Protein AF-A0A929YJR7-F1 (afdb_monomer)

Radius of gyration: 22.54 Å; Cα contacts (8 Å, |Δi|>4): 331; chains: 1; bounding box: 66×51×64 Å

Foldseek 3Di:
DCVVVVVVCCVVVPDPPDPDPDPDDPDPQLLCLLCCLQLPLVVVCLVVVDVVSVVVSVVSLVVCVVVCSDVVSVVSVLVLLVLVLVLCCVPDPPNVPSVVVSVVSVVVLVVSLVVDVVSCQAPVVVVPDDPVQVDDCVDPVCCPPPSNLVSVCSYDQQVDLVSLLQVLLVQQLVQLCVVPVPCLAFAPAQQQLLNSSLNSLVVSVVVRSHPNCPSSVLSNDPPRRDSASHFAQCSVCSHHGHPVSVVVVLVVLVVLLVQFPDSCSVSLVVSVNVSRRGGRDPPRCSVVVSNVNSVVRGDDPVD

Mean predicted aligned error: 11.78 Å

Solvent-accessible surface area (backbone atoms only — not comparable to full-atom values): 16822 Å² total; per-residue (Å²): 144,64,62,70,61,55,52,49,48,52,66,76,64,63,67,89,77,60,104,52,102,60,90,84,75,78,75,81,48,47,77,54,44,46,49,50,41,60,38,43,40,46,53,50,24,73,73,67,66,47,63,67,44,52,51,50,43,52,54,51,52,50,48,39,59,75,71,59,54,49,72,60,50,55,52,47,51,52,53,50,50,52,55,49,36,69,67,44,48,85,73,42,92,64,68,56,61,58,61,48,51,51,51,50,49,52,52,50,50,53,52,51,25,72,73,36,68,71,48,25,37,71,74,34,33,86,74,58,63,79,68,86,62,95,59,68,54,86,42,77,88,37,45,79,38,69,68,36,37,51,52,49,25,54,26,71,58,26,50,39,42,69,59,32,51,42,52,40,37,52,47,5,29,56,47,10,30,76,77,35,56,68,40,32,44,60,19,59,35,85,91,33,46,52,54,34,25,48,68,7,33,77,66,36,53,75,76,58,66,36,88,54,46,66,69,63,55,46,60,68,40,88,87,54,82,65,100,69,54,52,40,16,30,63,59,38,39,20,29,24,43,0,46,57,50,44,51,54,51,53,50,49,55,52,52,40,36,74,43,25,67,58,93,54,39,66,59,54,51,49,51,48,52,60,51,33,61,69,33,42,63,83,84,47,61,36,65,55,51,48,54,54,52,28,61,77,37,43,62,61,99,89,118

pLDDT: mean 75.57, std 16.85, range [30.91, 97.0]

Structure (mmCIF, N/CA/C/O backbone):
data_AF-A0A929YJR7-F1
#
_entry.id   AF-A0A929YJR7-F1
#
loop_
_atom_site.group_PDB
_atom_site.id
_atom_site.type_symbol
_atom_site.label_atom_id
_atom_site.label_alt_id
_atom_site.label_comp_id
_atom_site.label_asym_id
_atom_site.label_entity_id
_atom_site.label_seq_id
_atom_site.pdbx_PDB_ins_code
_atom_site.Cartn_x
_atom_site.Cartn_y
_atom_site.Cartn_z
_atom_site.occupancy
_atom_site.B_iso_or_equiv
_atom_site.auth_seq_id
_atom_site.auth_comp_id
_atom_site.auth_asym_id
_atom_site.auth_atom_id
_atom_site.pdbx_PDB_model_num
ATOM 1 N N . HIS A 1 1 ? -36.068 10.942 -32.915 1.00 46.41 1 HIS A N 1
ATOM 2 C CA . HIS A 1 1 ? -35.478 12.131 -32.262 1.00 46.41 1 HIS A CA 1
ATOM 3 C C . HIS A 1 1 ? -35.075 11.829 -30.814 1.00 46.41 1 HIS A C 1
ATOM 5 O O . HIS A 1 1 ? -35.694 12.336 -29.894 1.00 46.41 1 HIS A O 1
ATOM 11 N N . LEU A 1 2 ? -34.045 11.003 -30.589 1.00 48.16 2 LEU A N 1
ATOM 12 C CA . LEU A 1 2 ? -33.473 10.807 -29.242 1.00 48.16 2 LEU A CA 1
ATOM 13 C C . LEU A 1 2 ? -31.937 10.734 -29.231 1.00 48.16 2 LEU A C 1
ATOM 15 O O . LEU A 1 2 ? -31.352 10.491 -28.191 1.00 48.16 2 LEU A O 1
ATOM 19 N N . THR A 1 3 ? -31.271 10.982 -30.358 1.00 55.88 3 THR A N 1
ATOM 20 C CA . THR A 1 3 ? -29.815 10.823 -30.498 1.00 55.88 3 THR A CA 1
ATOM 21 C C . THR A 1 3 ? -29.024 11.923 -29.789 1.00 55.88 3 THR A C 1
ATOM 23 O O . THR A 1 3 ? -28.082 11.627 -29.069 1.00 55.88 3 THR A O 1
ATOM 26 N N . SER A 1 4 ? -29.466 13.182 -29.866 1.00 57.97 4 SER A N 1
ATOM 27 C CA . SER A 1 4 ? -28.728 14.318 -29.285 1.00 57.97 4 SER A CA 1
ATOM 28 C C . SER A 1 4 ? -28.604 14.272 -27.756 1.00 57.97 4 SER A C 1
ATOM 30 O O . SER A 1 4 ? -27.567 14.663 -27.221 1.00 57.97 4 SER A O 1
ATOM 32 N N . VAL A 1 5 ? -29.623 13.777 -27.043 1.00 60.25 5 VAL A N 1
ATOM 33 C CA . VAL A 1 5 ? -29.555 13.640 -25.579 1.00 60.25 5 VAL A CA 1
ATOM 34 C C . VAL A 1 5 ? -28.633 12.479 -25.219 1.00 60.25 5 VAL A C 1
ATOM 36 O O . VAL A 1 5 ? -27.766 12.638 -24.367 1.00 60.25 5 VAL A O 1
ATOM 39 N N . THR A 1 6 ? -28.742 11.339 -25.906 1.00 59.19 6 THR A N 1
ATOM 40 C CA . THR A 1 6 ? -27.854 10.191 -25.680 1.00 59.19 6 THR A CA 1
ATOM 41 C C . THR A 1 6 ? -26.390 10.533 -25.971 1.00 59.19 6 THR A C 1
ATOM 43 O O . THR A 1 6 ? -25.520 10.127 -25.208 1.00 59.19 6 THR A O 1
ATOM 46 N N . ASP A 1 7 ? -26.111 11.344 -26.993 1.00 61.91 7 ASP A N 1
ATOM 47 C CA . ASP A 1 7 ? -24.753 11.784 -27.337 1.00 61.91 7 ASP A CA 1
ATOM 48 C C . ASP A 1 7 ? -24.186 12.792 -26.326 1.00 61.91 7 ASP A C 1
ATOM 50 O O . ASP A 1 7 ? -23.017 12.694 -25.950 1.00 61.91 7 ASP A O 1
ATOM 54 N N . LEU A 1 8 ? -25.015 13.705 -25.806 1.00 62.84 8 LEU A N 1
ATOM 55 C CA . LEU A 1 8 ? -24.625 14.612 -24.723 1.00 62.84 8 LEU A CA 1
ATOM 56 C C . LEU A 1 8 ? -24.334 13.835 -23.431 1.00 62.84 8 LEU A C 1
ATOM 58 O O . LEU A 1 8 ? -23.319 14.081 -22.784 1.00 62.84 8 LEU A O 1
ATOM 62 N N . PHE A 1 9 ? -25.177 12.859 -23.080 1.00 53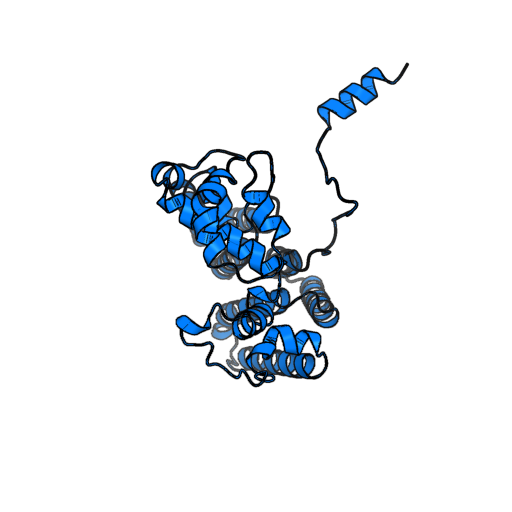.19 9 PHE A N 1
ATOM 63 C CA . PHE A 1 9 ? -24.928 11.977 -21.940 1.00 53.19 9 PHE A CA 1
ATOM 64 C C . PHE A 1 9 ? -23.671 11.126 -22.165 1.00 53.19 9 PHE A C 1
ATOM 66 O O . PHE A 1 9 ? -22.852 11.016 -21.262 1.00 53.19 9 PHE A O 1
ATOM 73 N N . ASN A 1 10 ? -23.436 10.601 -23.366 1.00 51.03 10 ASN A N 1
ATOM 74 C CA . ASN A 1 10 ? -22.214 9.857 -23.670 1.00 51.03 10 ASN A CA 1
ATOM 75 C C . ASN A 1 10 ? -20.955 10.725 -23.599 1.00 51.03 10 ASN A C 1
ATOM 77 O O . ASN A 1 10 ? -19.905 10.202 -23.248 1.00 51.03 10 ASN A O 1
ATOM 81 N N . LEU A 1 11 ? -21.036 12.026 -23.896 1.00 56.25 11 LEU A N 1
ATOM 82 C CA . LEU A 1 11 ? -19.904 12.954 -23.825 1.00 56.25 11 LEU A CA 1
ATOM 83 C C . LEU A 1 11 ? -19.655 13.458 -22.392 1.00 56.25 11 LEU A C 1
ATOM 85 O O . LEU A 1 11 ? -18.505 13.553 -21.969 1.00 56.25 11 LEU A O 1
ATOM 89 N N . VAL A 1 12 ? -20.721 13.701 -21.622 1.00 53.62 12 VAL A N 1
ATOM 90 C CA . VAL A 1 12 ? -20.658 14.137 -20.213 1.00 53.62 12 VAL A CA 1
ATOM 91 C C . VAL A 1 12 ? -20.313 12.977 -19.267 1.00 53.62 12 VAL A C 1
ATOM 93 O O . VAL A 1 12 ? -19.588 13.168 -18.292 1.00 53.62 12 VAL A O 1
ATOM 96 N N . PHE A 1 13 ? -20.778 11.759 -19.565 1.00 41.72 13 PHE A N 1
ATOM 97 C CA . PHE A 1 13 ? -20.541 10.547 -18.772 1.00 41.72 13 PHE A CA 1
ATOM 98 C C . PHE A 1 13 ? -19.492 9.612 -19.386 1.00 41.72 13 PHE A C 1
ATOM 100 O O . PHE A 1 13 ? -19.389 8.465 -18.945 1.00 41.72 13 PHE A O 1
ATOM 107 N N . LYS A 1 14 ? -18.670 10.082 -20.343 1.00 32.97 14 LYS A N 1
ATOM 108 C CA . LYS A 1 14 ? -17.502 9.338 -20.845 1.00 32.97 14 LYS A CA 1
ATOM 109 C C . LYS A 1 14 ? -16.443 9.201 -19.751 1.00 32.97 14 LYS A C 1
ATOM 111 O O . LYS A 1 14 ? -15.393 9.834 -19.766 1.00 32.97 14 LYS A O 1
ATOM 116 N N . ARG A 1 15 ? -16.706 8.346 -18.775 1.00 32.84 15 ARG A N 1
ATOM 117 C CA . ARG A 1 15 ? -15.674 7.769 -17.933 1.00 32.84 15 ARG A CA 1
ATOM 118 C C . ARG A 1 15 ? -15.196 6.529 -18.664 1.00 32.84 15 ARG A C 1
ATOM 120 O O . ARG A 1 15 ? -15.963 5.586 -18.840 1.00 32.84 15 ARG A O 1
ATOM 127 N N . ASN A 1 16 ? -13.948 6.558 -19.124 1.00 30.91 16 ASN A N 1
ATOM 128 C CA . ASN A 1 16 ? -13.255 5.385 -19.646 1.00 30.91 16 ASN A CA 1
ATOM 129 C C . ASN A 1 16 ? -13.110 4.352 -18.518 1.00 30.91 16 ASN A C 1
ATOM 131 O O . ASN A 1 16 ? -12.063 4.220 -17.893 1.00 30.91 16 ASN A O 1
ATOM 135 N N . TYR A 1 17 ? -14.174 3.607 -18.244 1.00 35.25 17 TYR A N 1
ATOM 136 C CA . TYR A 1 17 ? -14.078 2.382 -17.477 1.00 35.25 17 TYR A CA 1
ATOM 137 C C . TYR A 1 17 ? -13.608 1.287 -18.438 1.00 35.25 17 TYR A C 1
ATOM 139 O O . TYR A 1 17 ? -14.401 0.684 -19.148 1.00 35.25 17 TYR A O 1
ATOM 147 N N . LEU A 1 18 ? -12.290 1.069 -18.433 1.00 34.59 18 LEU A N 1
ATOM 148 C CA . LEU A 1 18 ? -11.605 -0.171 -18.810 1.00 34.59 18 LEU A CA 1
ATOM 149 C C . LEU A 1 18 ? -11.778 -0.642 -20.270 1.00 34.59 18 LEU A C 1
ATOM 151 O O . LEU A 1 18 ? -12.728 -1.324 -20.630 1.00 34.59 18 LEU A O 1
ATOM 155 N N . ALA A 1 19 ? -10.722 -0.473 -21.072 1.00 39.06 19 ALA A N 1
ATOM 156 C CA . ALA A 1 19 ? -10.527 -1.157 -22.362 1.00 39.06 19 ALA A CA 1
ATOM 157 C C . ALA A 1 19 ? -10.330 -2.693 -22.245 1.00 39.06 19 ALA A C 1
ATOM 159 O O . ALA A 1 19 ? -9.924 -3.359 -23.196 1.00 39.06 19 ALA A O 1
ATOM 160 N N . LYS A 1 20 ? -10.586 -3.281 -21.072 1.00 40.72 20 LYS A N 1
ATOM 161 C CA . LYS A 1 20 ? -10.562 -4.726 -20.838 1.00 40.72 20 LYS A CA 1
ATOM 162 C C . LYS A 1 20 ? -11.860 -5.118 -20.151 1.00 40.72 20 LYS A C 1
ATOM 164 O O . LYS A 1 20 ? -12.147 -4.607 -19.076 1.00 40.72 20 LYS A O 1
ATOM 169 N N . ASN A 1 21 ? -12.578 -6.071 -20.747 1.00 37.06 21 ASN A N 1
ATOM 170 C CA . ASN A 1 21 ? -13.716 -6.794 -20.173 1.00 37.06 21 ASN A CA 1
ATOM 171 C C . ASN A 1 21 ? -13.351 -7.448 -18.830 1.00 37.06 21 ASN A C 1
ATOM 173 O O . ASN A 1 21 ? -13.127 -8.655 -18.740 1.00 37.06 21 ASN A O 1
ATOM 177 N N . ARG A 1 22 ? -13.268 -6.658 -17.767 1.00 36.22 22 ARG A N 1
ATOM 178 C CA . ARG A 1 22 ? -13.261 -7.142 -16.397 1.00 36.22 22 ARG A CA 1
ATOM 179 C C . ARG A 1 22 ? -14.304 -6.339 -15.654 1.00 36.22 22 ARG A C 1
ATOM 181 O O . ARG A 1 22 ? -14.066 -5.205 -15.255 1.00 36.22 22 ARG A O 1
ATOM 188 N N . VAL A 1 23 ? -15.469 -6.949 -15.476 1.00 32.91 23 VAL A N 1
ATOM 189 C CA . VAL A 1 23 ? -16.406 -6.536 -14.434 1.00 32.91 23 VAL A CA 1
ATOM 190 C C . VAL A 1 23 ? -15.671 -6.762 -13.112 1.00 32.91 23 VAL A C 1
ATOM 192 O O . VAL A 1 23 ? -15.578 -7.882 -12.624 1.00 32.91 23 VAL A O 1
ATOM 195 N N . GLN A 1 24 ? -15.024 -5.715 -12.605 1.00 41.66 24 GLN A N 1
ATOM 196 C CA . GLN A 1 24 ? -14.207 -5.755 -11.396 1.00 41.66 24 GLN A CA 1
ATOM 197 C C . GLN A 1 24 ? -14.992 -5.132 -10.247 1.00 41.66 24 GLN A C 1
ATOM 199 O O . GLN A 1 24 ? -14.826 -3.968 -9.906 1.00 41.66 24 GLN A O 1
ATOM 204 N N . PHE A 1 25 ? -15.855 -5.944 -9.649 1.00 42.25 25 PHE A N 1
ATOM 205 C CA . PHE A 1 25 ? -16.367 -5.750 -8.299 1.00 42.25 25 PHE A CA 1
ATOM 206 C C . PHE A 1 25 ? -16.454 -7.136 -7.657 1.00 42.25 25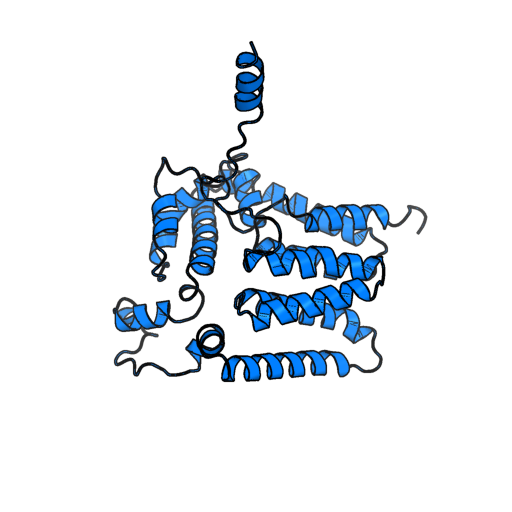 PHE A C 1
ATOM 208 O O . PHE A 1 25 ? -16.894 -8.077 -8.308 1.00 42.25 25 PHE A O 1
ATOM 215 N N . PHE A 1 26 ? -16.019 -7.228 -6.396 1.00 43.59 26 PHE A N 1
ATOM 216 C CA . PHE A 1 26 ? -15.744 -8.437 -5.601 1.00 43.59 26 PHE A CA 1
ATOM 217 C C . PHE A 1 26 ? -14.388 -9.105 -5.867 1.00 43.59 26 PHE A C 1
ATOM 219 O O . PHE A 1 26 ? -14.261 -9.984 -6.705 1.00 43.59 26 PHE A O 1
ATOM 226 N N . PHE A 1 27 ? -13.382 -8.724 -5.067 1.00 49.19 27 PHE A N 1
ATOM 227 C CA . PHE A 1 27 ? -12.245 -9.574 -4.662 1.00 49.19 27 PHE A CA 1
ATOM 228 C C . PHE A 1 27 ? -11.389 -10.250 -5.759 1.00 49.19 27 PHE A C 1
ATOM 230 O O . PHE A 1 27 ? -10.549 -11.084 -5.436 1.00 49.19 27 PHE A O 1
ATOM 237 N N . THR A 1 28 ? -11.548 -9.910 -7.040 1.00 45.50 28 THR A N 1
ATOM 238 C CA . THR A 1 28 ? -10.892 -10.628 -8.150 1.00 45.50 28 THR A CA 1
ATOM 239 C C . THR A 1 28 ? -9.397 -10.384 -8.258 1.00 45.50 28 THR A C 1
ATOM 241 O O . THR A 1 28 ? -8.701 -11.161 -8.905 1.00 45.50 28 THR A O 1
ATOM 244 N N . GLU A 1 29 ? -8.890 -9.307 -7.664 1.00 56.91 29 GLU A N 1
ATOM 245 C CA . GLU A 1 29 ? -7.455 -9.093 -7.601 1.00 56.91 29 GLU A CA 1
ATOM 246 C C . GLU A 1 29 ? -6.955 -9.547 -6.229 1.00 56.91 29 GLU A C 1
ATOM 248 O O . GLU A 1 29 ? -7.359 -8.963 -5.217 1.00 56.91 29 GLU A O 1
ATOM 253 N N . PRO A 1 30 ? -6.086 -10.574 -6.166 1.00 59.03 30 PRO A N 1
ATOM 254 C CA . PRO A 1 30 ? -5.548 -11.066 -4.903 1.00 59.03 30 PRO A CA 1
ATOM 255 C C . PRO A 1 30 ? -4.854 -10.001 -4.074 1.00 59.03 30 PRO A C 1
ATOM 257 O O . PRO A 1 30 ? -4.765 -10.118 -2.854 1.00 59.03 30 PRO A O 1
ATOM 260 N N . SER A 1 31 ? -4.386 -8.955 -4.761 1.00 60.69 31 SER A N 1
ATOM 261 C CA . SER A 1 31 ? -3.930 -7.723 -4.160 1.00 60.69 31 SER A CA 1
ATOM 262 C C . SER A 1 31 ? -4.948 -7.222 -3.143 1.00 60.69 31 SER A C 1
ATOM 264 O O . SER A 1 31 ? -4.596 -7.154 -1.982 1.00 60.69 31 SER A O 1
ATOM 266 N N . PHE A 1 32 ? -6.206 -6.970 -3.512 1.00 74.75 32 PHE A N 1
ATOM 267 C CA . PHE A 1 32 ? -7.187 -6.242 -2.693 1.00 74.75 32 PHE A CA 1
ATOM 268 C C . PHE A 1 32 ? -7.820 -7.012 -1.531 1.00 74.75 32 PHE A C 1
ATOM 270 O O . PHE A 1 32 ? -8.537 -6.401 -0.731 1.00 74.75 32 PHE A O 1
ATOM 277 N N . ILE A 1 33 ? -7.592 -8.320 -1.409 1.00 78.06 33 ILE A N 1
ATOM 278 C CA . ILE A 1 33 ? -8.232 -9.138 -0.367 1.00 78.06 33 ILE A CA 1
ATOM 279 C C . ILE A 1 33 ? -7.870 -8.597 1.026 1.00 78.06 33 ILE A C 1
ATOM 281 O O . ILE A 1 33 ? -8.766 -8.355 1.837 1.00 78.06 33 ILE A O 1
ATOM 285 N N . GLY A 1 34 ? -6.592 -8.280 1.266 1.00 81.56 34 GLY A N 1
ATOM 286 C CA . GLY A 1 34 ? -6.126 -7.709 2.534 1.00 81.56 34 GLY A CA 1
ATOM 287 C C . GLY A 1 34 ? -6.831 -6.402 2.925 1.00 81.56 34 GLY A C 1
ATOM 288 O O . GLY A 1 34 ? -7.195 -6.230 4.089 1.00 81.56 34 GLY A O 1
ATOM 289 N N . MET A 1 35 ? -7.126 -5.512 1.964 1.00 85.81 35 MET A N 1
ATOM 290 C CA . MET A 1 35 ? -7.853 -4.255 2.232 1.00 85.81 35 MET A CA 1
ATOM 291 C C . MET A 1 35 ? -9.248 -4.495 2.781 1.00 85.81 35 MET A C 1
ATOM 293 O O . MET A 1 35 ? -9.682 -3.816 3.708 1.00 85.81 35 MET A O 1
ATOM 297 N N . HIS A 1 36 ? -9.966 -5.448 2.199 1.00 86.25 36 HIS A N 1
ATOM 298 C CA . HIS A 1 36 ? -11.336 -5.724 2.598 1.00 86.25 36 HIS A CA 1
ATOM 299 C C . HIS A 1 36 ? -11.366 -6.414 3.960 1.00 86.25 36 HIS A C 1
ATOM 301 O O . HIS A 1 36 ? -12.110 -5.992 4.845 1.00 86.25 36 HIS A O 1
ATOM 307 N N . LEU A 1 37 ? -10.521 -7.431 4.156 1.00 88.81 37 LEU A N 1
ATOM 308 C CA . LEU A 1 37 ? -10.493 -8.185 5.409 1.00 88.81 37 LEU A CA 1
ATOM 309 C C . LEU A 1 37 ? -9.990 -7.330 6.573 1.00 88.81 37 LEU A C 1
ATOM 311 O O . LEU A 1 37 ? -10.631 -7.268 7.621 1.00 88.81 37 LEU A O 1
ATOM 315 N N . PHE A 1 38 ? -8.870 -6.636 6.386 1.00 89.31 38 PHE A N 1
ATOM 316 C CA . PHE A 1 38 ? -8.169 -5.971 7.484 1.00 89.31 38 PHE A CA 1
ATOM 317 C C . PHE A 1 38 ? -8.384 -4.460 7.524 1.00 89.31 38 PHE A C 1
ATOM 319 O O . PHE A 1 38 ? -8.350 -3.874 8.602 1.00 89.31 38 PHE A O 1
ATOM 326 N N . GLY A 1 39 ? -8.643 -3.825 6.382 1.00 88.94 39 GLY A N 1
ATOM 327 C CA . GLY A 1 39 ? -8.923 -2.390 6.308 1.00 88.94 39 GLY A CA 1
ATOM 328 C C . GLY A 1 39 ? -10.387 -2.030 6.576 1.00 88.94 39 GLY A C 1
ATOM 329 O O . GLY A 1 39 ? -10.657 -0.910 7.012 1.00 88.94 39 GLY A O 1
ATOM 330 N N . ILE A 1 40 ? -11.322 -2.962 6.343 1.00 89.88 40 ILE A N 1
ATOM 331 C CA . ILE A 1 40 ? -12.770 -2.728 6.485 1.00 89.88 40 ILE A CA 1
ATOM 332 C C . ILE A 1 40 ? -13.398 -3.676 7.516 1.00 89.88 40 ILE A C 1
ATOM 334 O O . ILE A 1 40 ? -13.898 -3.211 8.541 1.00 89.88 40 ILE A O 1
ATOM 338 N N . LEU A 1 41 ? -13.370 -4.996 7.289 1.00 90.56 41 LEU A N 1
ATOM 339 C CA . LEU A 1 41 ? -14.104 -5.948 8.136 1.00 90.56 41 LEU A CA 1
ATOM 340 C C . LEU A 1 41 ? -13.556 -6.019 9.567 1.00 90.56 41 LEU A C 1
ATOM 342 O O . LEU A 1 41 ? -14.341 -6.013 10.514 1.00 90.56 41 LEU A O 1
ATOM 346 N N . LEU A 1 42 ? -12.233 -6.057 9.747 1.00 90.19 42 LEU A N 1
ATOM 347 C CA . LEU A 1 42 ? -11.612 -6.118 11.074 1.00 90.19 42 LEU A CA 1
ATOM 348 C C . LEU A 1 42 ? -11.933 -4.874 11.937 1.00 90.19 42 LEU A C 1
ATOM 350 O O . LEU A 1 42 ? -12.364 -5.043 13.081 1.00 90.19 42 LEU A O 1
ATOM 354 N N . PRO A 1 43 ? -11.823 -3.636 11.423 1.00 89.94 43 PRO A N 1
ATOM 355 C CA . PRO A 1 43 ? -12.291 -2.450 12.136 1.00 89.94 43 PRO A CA 1
ATOM 356 C C . PRO A 1 43 ? -13.779 -2.479 12.470 1.00 89.94 43 PRO A C 1
ATOM 358 O O . PRO A 1 43 ? -14.161 -2.167 13.599 1.00 89.94 43 PRO A O 1
ATOM 361 N N . LEU A 1 44 ? -14.627 -2.904 11.528 1.00 90.81 44 LEU A N 1
ATOM 362 C CA . LEU A 1 44 ? -16.061 -3.051 11.781 1.00 90.81 44 LEU A CA 1
ATOM 363 C C . LEU A 1 44 ? -16.341 -4.093 12.869 1.00 90.81 44 LEU A C 1
ATOM 365 O O . LEU A 1 44 ? -17.223 -3.884 13.702 1.00 90.81 44 LEU A O 1
ATOM 369 N N . PHE A 1 45 ? -15.572 -5.182 12.917 1.00 90.12 45 PHE A N 1
ATOM 370 C CA . PHE A 1 45 ? -15.638 -6.155 14.003 1.00 90.12 45 PHE A CA 1
ATOM 371 C C . PHE A 1 45 ? -15.260 -5.519 15.343 1.00 90.12 45 PHE A C 1
ATOM 373 O O . P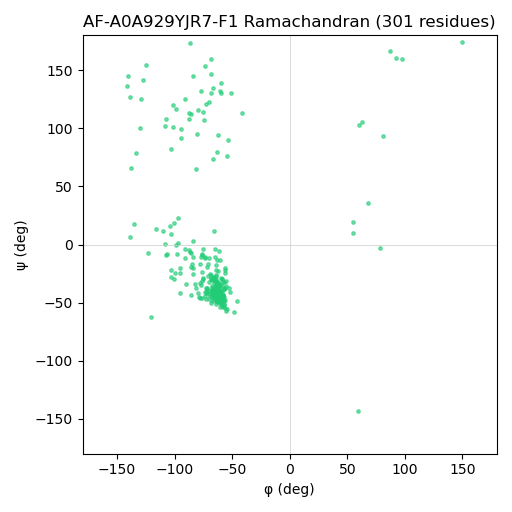HE A 1 45 ? -15.967 -5.712 16.331 1.00 90.12 45 PHE A O 1
ATOM 380 N N . TRP A 1 46 ? -14.195 -4.720 15.399 1.00 88.62 46 TRP A N 1
ATOM 381 C CA . TRP A 1 46 ? -13.814 -4.037 16.635 1.00 88.62 46 TRP A CA 1
ATOM 382 C C . TRP A 1 46 ? -14.869 -3.048 17.137 1.00 88.62 46 TRP A C 1
ATOM 384 O O . TRP A 1 46 ? -15.053 -2.939 18.354 1.00 88.62 46 TRP A O 1
ATOM 394 N N . LEU A 1 47 ? -15.559 -2.367 16.216 1.00 88.94 47 LEU A N 1
ATOM 395 C CA . LEU A 1 47 ? -16.614 -1.400 16.521 1.00 88.94 47 LEU A CA 1
ATOM 396 C C . LEU A 1 47 ? -17.929 -2.065 16.935 1.00 88.94 47 LEU A C 1
ATOM 398 O O . LEU A 1 47 ? -18.530 -1.663 17.925 1.00 88.94 47 LEU A O 1
ATOM 402 N N . THR A 1 48 ? -18.371 -3.087 16.202 1.00 90.19 48 THR A N 1
ATOM 403 C CA . THR A 1 48 ? -19.698 -3.701 16.395 1.00 90.19 48 THR A CA 1
ATOM 404 C C . THR A 1 48 ? -19.681 -4.936 17.290 1.00 90.19 48 THR A C 1
ATOM 406 O O . THR A 1 48 ? -20.725 -5.347 17.787 1.00 90.19 48 THR A O 1
ATOM 409 N N . ARG A 1 49 ? -18.513 -5.570 17.465 1.00 86.69 49 ARG A N 1
ATOM 410 C CA . ARG A 1 49 ? -18.323 -6.856 18.162 1.00 86.69 49 ARG A CA 1
ATOM 411 C C . ARG A 1 49 ? -19.177 -8.010 17.624 1.00 86.69 49 ARG A C 1
ATOM 413 O O . ARG A 1 49 ? -19.321 -9.033 18.294 1.00 86.69 49 ARG A O 1
ATOM 420 N N . ARG A 1 50 ? -19.687 -7.896 16.393 1.00 87.19 50 ARG A N 1
ATOM 421 C CA . ARG A 1 50 ? -20.464 -8.950 15.730 1.00 87.19 50 ARG A CA 1
ATOM 422 C C . ARG A 1 50 ? -19.575 -10.110 15.294 1.00 87.19 50 ARG A C 1
ATOM 424 O O . ARG A 1 50 ? -18.674 -9.930 14.478 1.00 87.19 50 ARG A O 1
ATOM 431 N N . LYS A 1 51 ? -19.866 -11.315 15.789 1.00 84.69 51 LYS A N 1
ATOM 432 C CA . LYS A 1 51 ? -19.108 -12.536 15.459 1.00 84.69 51 LYS A CA 1
ATOM 433 C C . LYS A 1 51 ? -19.200 -12.916 13.977 1.00 84.69 51 LYS A C 1
ATOM 435 O O . LYS A 1 51 ? -18.239 -13.466 13.451 1.00 84.69 51 LYS A O 1
ATOM 440 N N . ASP A 1 52 ? -20.282 -12.540 13.296 1.00 88.12 52 ASP A N 1
ATOM 441 C CA . ASP A 1 52 ? -20.467 -12.776 11.856 1.00 88.12 52 ASP A CA 1
ATOM 442 C C . ASP A 1 52 ? -19.329 -12.167 11.025 1.00 88.12 52 ASP A C 1
ATOM 444 O O . ASP A 1 52 ? -18.851 -12.775 10.073 1.00 88.12 52 ASP A O 1
ATOM 448 N N . LEU A 1 53 ? -18.836 -10.985 11.419 1.00 86.44 53 LEU A N 1
ATOM 449 C CA . LEU A 1 53 ? -17.722 -10.324 10.737 1.00 86.44 53 LEU A CA 1
ATOM 450 C C . LEU A 1 53 ? -16.417 -11.102 10.912 1.00 86.44 53 LEU A C 1
ATOM 452 O O . LEU A 1 53 ? -15.654 -11.240 9.960 1.00 86.44 53 LEU A O 1
ATOM 456 N N . LEU A 1 54 ? -16.178 -11.647 12.107 1.00 84.06 54 LEU A N 1
ATOM 457 C CA . LEU A 1 54 ? -15.014 -12.491 12.366 1.00 84.06 54 LEU A CA 1
ATOM 458 C C . LEU A 1 54 ? -15.084 -13.790 11.552 1.00 84.06 54 LEU A C 1
ATOM 460 O O . LEU A 1 54 ? -14.086 -14.183 10.952 1.00 84.06 54 LEU A O 1
ATOM 464 N N . PHE A 1 55 ? -16.263 -14.416 11.485 1.00 81.50 55 PHE A N 1
ATOM 465 C CA . PHE A 1 55 ? -16.494 -15.594 10.649 1.00 81.50 55 PHE A CA 1
ATOM 466 C C . PHE A 1 55 ? -16.204 -15.301 9.173 1.00 81.50 55 PHE A C 1
ATOM 468 O O . PHE A 1 55 ? -15.473 -16.058 8.540 1.00 81.50 55 PHE A O 1
ATOM 475 N N . LEU A 1 56 ? -16.693 -14.172 8.645 1.00 87.31 56 LEU A N 1
ATOM 476 C CA . LEU A 1 56 ? -16.411 -13.755 7.270 1.00 87.31 56 LEU A CA 1
ATOM 477 C C . LEU A 1 56 ? -14.911 -13.549 7.033 1.00 87.31 56 LEU A C 1
ATOM 479 O O . LEU A 1 56 ? -14.391 -14.042 6.037 1.00 87.31 56 LEU A O 1
ATOM 483 N N . ILE A 1 57 ? -14.200 -12.878 7.947 1.00 86.94 57 ILE A N 1
ATOM 484 C CA . ILE A 1 57 ? -12.746 -12.682 7.827 1.00 86.94 57 ILE A CA 1
ATOM 485 C C . ILE A 1 57 ? -12.026 -14.029 7.709 1.00 86.94 57 ILE A C 1
ATOM 487 O O . ILE A 1 57 ? -11.218 -14.208 6.800 1.00 86.94 57 ILE A O 1
ATOM 491 N N . VAL A 1 58 ? -12.341 -14.981 8.593 1.00 84.62 58 VAL A N 1
ATOM 492 C CA . VAL A 1 58 ? -11.715 -16.312 8.600 1.00 84.62 58 VAL A CA 1
ATOM 493 C C . VAL A 1 58 ? -12.075 -17.104 7.344 1.00 84.62 58 VAL A C 1
ATOM 495 O O . VAL A 1 58 ? -11.184 -17.656 6.704 1.00 84.62 58 VAL A O 1
ATOM 498 N N . LEU A 1 59 ? -13.352 -17.125 6.955 1.00 84.00 59 LEU A N 1
ATOM 499 C CA . LEU A 1 59 ? -13.832 -17.846 5.776 1.00 84.00 59 LEU A CA 1
ATOM 500 C C . LEU A 1 59 ? -13.160 -17.344 4.492 1.00 84.00 59 LEU A C 1
ATOM 502 O O . LEU A 1 59 ? -12.685 -18.147 3.686 1.00 84.00 59 LEU A O 1
ATOM 506 N N . TYR A 1 60 ? -13.089 -16.023 4.306 1.00 82.75 60 TYR A N 1
ATOM 507 C CA . TYR A 1 60 ? -12.449 -15.433 3.132 1.00 82.75 60 TYR A CA 1
ATOM 508 C C . TYR A 1 60 ? -10.931 -15.610 3.150 1.00 82.75 60 TYR A C 1
ATOM 510 O O . TYR A 1 60 ? -10.359 -15.917 2.107 1.00 82.75 60 TYR A O 1
ATOM 518 N N . ALA A 1 61 ? -10.278 -15.466 4.308 1.00 82.50 61 ALA A N 1
ATOM 519 C CA . ALA A 1 61 ? -8.846 -15.731 4.442 1.00 82.50 61 ALA A CA 1
ATOM 520 C C . ALA A 1 61 ? -8.513 -17.189 4.086 1.00 82.50 61 ALA A C 1
ATOM 522 O O . ALA A 1 61 ? -7.616 -17.439 3.282 1.00 82.50 61 ALA A O 1
ATOM 523 N N . TYR A 1 62 ? -9.280 -18.142 4.624 1.00 79.31 62 TYR A N 1
ATOM 524 C CA . TYR A 1 62 ? -9.135 -19.564 4.322 1.00 79.31 62 TYR A CA 1
ATOM 525 C C . TYR A 1 62 ? -9.353 -19.850 2.834 1.00 79.31 62 TYR A C 1
ATOM 527 O O . TYR A 1 62 ? -8.512 -20.485 2.204 1.00 79.31 62 TYR A O 1
ATOM 535 N N . SER A 1 63 ? -10.434 -19.323 2.253 1.00 75.56 63 SER A N 1
ATOM 536 C CA . SER A 1 63 ? -10.741 -19.504 0.830 1.00 75.56 63 SER A CA 1
ATOM 537 C C . SER A 1 63 ? -9.630 -18.930 -0.056 1.00 75.56 63 SER A C 1
ATOM 539 O O . SER A 1 63 ? -9.176 -19.590 -0.985 1.00 75.56 63 SER A O 1
ATOM 541 N N . ALA A 1 64 ? -9.127 -17.732 0.256 1.00 73.44 64 ALA A N 1
ATOM 542 C CA . ALA A 1 64 ? -8.048 -17.100 -0.499 1.00 73.44 64 ALA A CA 1
ATOM 543 C C . ALA A 1 64 ? -6.742 -17.913 -0.463 1.00 73.44 64 ALA A C 1
ATOM 545 O O . ALA A 1 64 ? -6.051 -18.003 -1.480 1.00 73.44 64 ALA A O 1
ATOM 546 N N . ILE A 1 65 ? -6.418 -18.527 0.681 1.00 70.56 65 ILE A N 1
ATOM 547 C CA . ILE A 1 65 ? -5.275 -19.442 0.801 1.00 70.56 65 ILE A CA 1
ATOM 548 C C . ILE A 1 65 ? -5.540 -20.723 0.003 1.00 70.56 65 ILE A C 1
ATOM 550 O O . ILE A 1 65 ? -4.711 -21.108 -0.816 1.00 70.56 65 ILE A O 1
ATOM 554 N N . LEU A 1 66 ? -6.699 -21.360 0.186 1.00 65.44 66 LEU A N 1
ATOM 555 C CA . LEU A 1 66 ? -7.040 -22.624 -0.470 1.00 65.44 66 LEU A CA 1
ATOM 556 C C . LEU A 1 66 ? -6.986 -22.515 -2.001 1.00 65.44 66 LEU A C 1
ATOM 558 O O . LEU A 1 66 ? -6.430 -23.386 -2.666 1.00 65.44 66 LEU A O 1
ATOM 562 N N . PHE A 1 67 ? -7.515 -21.422 -2.554 1.00 66.06 67 PHE A N 1
ATOM 563 C CA . PHE A 1 67 ? -7.547 -21.179 -3.998 1.00 66.06 67 PHE A CA 1
ATOM 564 C C . PHE A 1 67 ? -6.258 -20.565 -4.560 1.00 66.06 67 PHE A C 1
ATOM 566 O O . PHE A 1 67 ? -6.193 -20.274 -5.754 1.00 66.06 67 PHE A O 1
ATOM 573 N N . GLY A 1 68 ? -5.219 -20.370 -3.744 1.00 60.75 68 GLY A N 1
ATOM 574 C CA . GLY A 1 68 ? -3.938 -19.883 -4.249 1.00 60.75 68 GLY A CA 1
ATOM 575 C C . GLY A 1 68 ? -3.975 -18.442 -4.741 1.00 60.75 68 GLY A C 1
ATOM 576 O O . GLY A 1 68 ? -3.287 -18.127 -5.710 1.00 60.75 68 GLY A O 1
ATOM 577 N N . ALA A 1 69 ? -4.750 -17.565 -4.087 1.00 59.94 69 ALA A N 1
ATOM 578 C CA . ALA A 1 69 ? -4.865 -16.161 -4.483 1.00 59.94 69 ALA A CA 1
ATOM 579 C C . ALA A 1 69 ? -3.483 -15.475 -4.541 1.00 59.94 69 ALA A C 1
ATOM 581 O O . ALA A 1 69 ? -3.238 -14.628 -5.389 1.00 59.94 69 ALA A O 1
ATOM 582 N N . GLY A 1 70 ? -2.532 -15.888 -3.706 1.00 60.53 70 GLY A N 1
ATOM 583 C CA . GLY A 1 70 ? -1.130 -15.497 -3.823 1.00 60.53 70 GLY A CA 1
ATOM 584 C C . GLY A 1 70 ? -0.444 -15.446 -2.468 1.00 60.53 70 GLY A C 1
ATOM 585 O O . GLY A 1 70 ? -1.075 -15.574 -1.424 1.00 60.53 70 GLY A O 1
ATOM 586 N N . VAL A 1 71 ? 0.863 -15.211 -2.466 1.00 63.09 71 VAL A N 1
ATOM 587 C CA . VAL A 1 71 ? 1.675 -15.096 -1.236 1.00 63.09 71 VAL A CA 1
ATOM 588 C C . VAL A 1 71 ? 1.271 -13.899 -0.384 1.00 63.09 71 VAL A C 1
ATOM 590 O O . VAL A 1 71 ? 1.394 -13.908 0.839 1.00 63.09 71 VAL A O 1
ATOM 593 N N . ARG A 1 72 ? 0.705 -12.882 -1.025 1.00 70.69 72 ARG A N 1
ATOM 594 C CA . ARG A 1 72 ? 0.326 -11.631 -0.383 1.00 70.69 72 ARG A CA 1
ATOM 595 C C . ARG A 1 72 ? -0.692 -11.797 0.742 1.00 70.69 72 ARG A C 1
ATOM 597 O O . ARG A 1 72 ? -0.480 -11.236 1.808 1.00 70.69 72 ARG A O 1
ATOM 604 N N . ILE A 1 73 ? -1.756 -12.580 0.543 1.00 73.25 73 ILE A N 1
ATOM 605 C CA . ILE A 1 73 ? -2.777 -12.742 1.589 1.00 73.25 73 ILE A CA 1
ATOM 606 C C . ILE A 1 73 ? -2.188 -13.394 2.844 1.00 73.25 73 ILE A C 1
ATOM 608 O O . ILE A 1 73 ? -2.562 -13.052 3.960 1.00 73.25 73 ILE A O 1
ATOM 612 N N . ILE A 1 74 ? -1.207 -14.277 2.668 1.00 72.06 74 ILE A N 1
ATOM 613 C CA . ILE A 1 74 ? -0.492 -14.919 3.770 1.00 72.06 74 ILE A CA 1
ATOM 614 C C . ILE A 1 74 ? 0.396 -13.909 4.499 1.00 72.06 74 ILE A C 1
ATOM 616 O O . ILE A 1 74 ? 0.401 -13.892 5.731 1.00 72.06 74 ILE A O 1
ATOM 620 N N . LEU A 1 75 ? 1.108 -13.046 3.766 1.00 74.31 75 LEU A N 1
ATOM 621 C CA . LEU A 1 75 ? 1.901 -11.967 4.359 1.00 74.31 75 LEU A CA 1
ATOM 622 C C . LEU A 1 75 ? 1.012 -11.002 5.157 1.00 74.31 75 LEU A C 1
ATOM 624 O O . LEU A 1 75 ? 1.326 -10.692 6.306 1.00 74.31 75 LEU A O 1
ATOM 628 N N . ASP A 1 76 ? -0.126 -10.603 4.584 1.00 80.31 76 ASP A N 1
ATOM 629 C CA . ASP A 1 76 ? -1.108 -9.749 5.249 1.00 80.31 76 ASP A CA 1
ATOM 630 C C . ASP A 1 76 ? -1.623 -10.412 6.530 1.00 80.31 76 ASP A C 1
ATOM 632 O O . ASP A 1 76 ? -1.550 -9.805 7.594 1.00 80.31 76 ASP A O 1
ATOM 636 N N . ILE A 1 77 ? -2.056 -11.678 6.481 1.00 82.38 77 ILE A N 1
ATOM 637 C CA . ILE A 1 77 ? -2.495 -12.404 7.684 1.00 82.38 77 ILE A CA 1
ATOM 638 C C . ILE A 1 77 ? -1.376 -12.450 8.730 1.00 82.38 77 ILE A C 1
ATOM 640 O O . ILE A 1 77 ? -1.630 -12.177 9.900 1.00 82.38 77 ILE A O 1
ATOM 644 N N . SER A 1 78 ? -0.140 -12.744 8.322 1.00 81.12 78 SER A N 1
ATOM 645 C CA . SER A 1 78 ? 1.005 -12.869 9.234 1.00 81.12 78 SER A CA 1
ATOM 646 C C . SER A 1 78 ? 1.292 -11.558 9.966 1.00 81.12 78 SER A C 1
ATOM 648 O O . SER A 1 78 ? 1.405 -11.539 11.191 1.00 81.12 78 SER A O 1
ATOM 650 N N . ILE A 1 79 ? 1.350 -10.444 9.232 1.00 83.81 79 ILE A N 1
ATOM 651 C CA . ILE A 1 79 ? 1.617 -9.119 9.803 1.00 83.81 79 ILE A CA 1
ATOM 652 C C . ILE A 1 79 ? 0.460 -8.672 10.696 1.00 83.81 79 ILE A C 1
ATOM 654 O O . ILE A 1 79 ? 0.689 -8.182 11.804 1.00 83.81 79 ILE A O 1
ATOM 658 N N . ILE A 1 80 ? -0.785 -8.899 10.274 1.00 86.31 80 ILE A N 1
ATOM 659 C CA . ILE A 1 80 ? -1.957 -8.566 11.085 1.00 86.31 80 ILE A CA 1
ATOM 660 C C . ILE A 1 80 ? -1.989 -9.402 12.363 1.00 86.31 80 ILE A C 1
ATOM 662 O O . ILE A 1 80 ? -2.226 -8.841 13.428 1.00 86.31 80 ILE A O 1
ATOM 666 N N . LEU A 1 81 ? -1.682 -10.700 12.308 1.00 84.38 81 LEU A N 1
ATOM 667 C CA . LEU A 1 81 ? -1.584 -11.541 13.502 1.00 84.38 81 LEU A CA 1
ATOM 668 C C . LEU A 1 81 ? -0.531 -11.019 14.484 1.00 84.38 81 LEU A C 1
ATOM 670 O O . LEU A 1 81 ? -0.812 -10.978 15.677 1.00 84.38 81 LEU A O 1
ATOM 674 N N . ILE A 1 82 ? 0.627 -10.550 14.007 1.00 83.38 82 ILE A N 1
ATOM 675 C CA . ILE A 1 82 ? 1.659 -9.930 14.858 1.00 83.38 82 ILE A CA 1
ATOM 676 C C . ILE A 1 82 ? 1.135 -8.641 15.515 1.00 83.38 82 ILE A C 1
ATOM 678 O O . ILE A 1 82 ? 1.325 -8.425 16.713 1.00 83.38 82 ILE A O 1
ATOM 682 N N . ILE A 1 83 ? 0.422 -7.796 14.767 1.00 85.50 83 ILE A N 1
ATOM 683 C CA . ILE A 1 83 ? -0.174 -6.561 15.306 1.00 85.50 83 ILE A CA 1
ATOM 684 C C . ILE A 1 83 ? -1.261 -6.886 16.342 1.00 85.50 83 ILE A C 1
ATOM 686 O O . ILE A 1 83 ? -1.322 -6.266 17.406 1.00 85.50 83 ILE A O 1
ATOM 690 N N . LEU A 1 84 ? -2.117 -7.870 16.055 1.00 82.94 84 LEU A N 1
ATOM 691 C CA . LEU A 1 84 ? -3.146 -8.349 16.978 1.00 82.94 84 LEU A CA 1
ATOM 692 C C . LEU A 1 84 ? -2.523 -8.987 18.222 1.00 82.94 84 LEU A C 1
ATOM 694 O O . LEU A 1 84 ? -3.035 -8.781 19.323 1.00 82.94 84 LEU A O 1
ATOM 698 N N . ALA A 1 85 ? -1.404 -9.698 18.065 1.00 78.81 85 ALA A N 1
ATOM 699 C CA . ALA A 1 85 ? -0.619 -10.220 19.171 1.00 78.81 85 ALA A CA 1
ATOM 700 C C . ALA A 1 85 ? -0.227 -9.094 20.110 1.00 78.81 85 ALA A C 1
ATOM 702 O O . ALA A 1 85 ? -0.635 -9.111 21.266 1.00 78.81 85 ALA A O 1
ATOM 703 N N . ALA A 1 86 ? 0.452 -8.067 19.602 1.00 80.31 86 ALA A N 1
ATOM 704 C CA . ALA A 1 86 ? 0.856 -6.916 20.402 1.00 80.31 86 ALA A CA 1
ATOM 705 C C . ALA A 1 86 ? -0.329 -6.240 21.127 1.00 80.31 86 ALA A C 1
ATOM 707 O O . ALA A 1 86 ? -0.189 -5.813 22.273 1.00 80.31 86 ALA A O 1
ATOM 708 N N . LEU A 1 87 ? -1.513 -6.202 20.502 1.00 79.50 87 LEU A N 1
ATOM 709 C CA . LEU A 1 87 ? -2.722 -5.608 21.082 1.00 79.50 87 LEU A 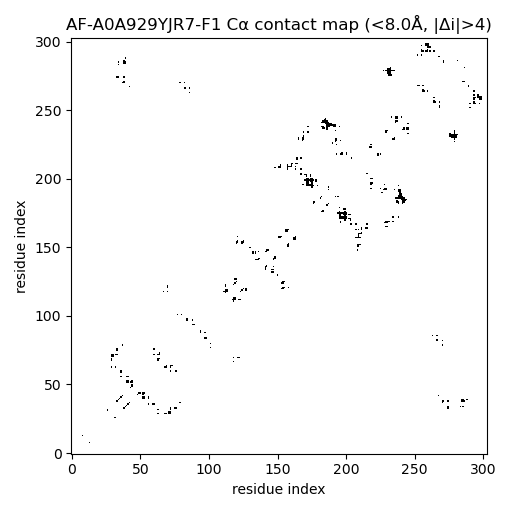CA 1
ATOM 710 C C . LEU A 1 87 ? -3.289 -6.415 22.257 1.00 79.50 87 LEU A C 1
ATOM 712 O O . LEU A 1 87 ? -3.692 -5.840 23.276 1.00 79.50 87 LEU A O 1
ATOM 716 N N . TYR A 1 88 ? -3.393 -7.735 22.087 1.00 76.00 88 TYR A N 1
ATOM 717 C CA . TYR A 1 88 ? -4.127 -8.611 23.001 1.00 76.00 88 TYR A CA 1
ATOM 718 C C . TYR A 1 88 ? -3.230 -9.350 24.004 1.00 76.00 88 TYR A C 1
ATOM 720 O O . TYR A 1 88 ? -3.715 -9.650 25.094 1.00 76.00 88 TYR A O 1
ATOM 728 N N . LEU A 1 89 ? -1.939 -9.578 23.714 1.00 70.56 89 LEU A N 1
ATOM 729 C CA . LEU A 1 89 ? -0.989 -10.228 24.637 1.00 70.56 89 LEU A CA 1
ATOM 730 C C . LEU A 1 89 ? -0.958 -9.576 26.031 1.00 70.56 89 LEU A C 1
ATOM 732 O O . LEU A 1 89 ? -0.944 -10.305 27.019 1.00 70.56 89 LEU A O 1
ATOM 736 N N . PRO A 1 90 ? -0.996 -8.232 26.159 1.00 70.06 90 PRO A N 1
ATOM 737 C CA . PRO A 1 90 ? -1.005 -7.581 27.469 1.00 70.06 90 PRO A CA 1
ATOM 738 C C . PRO A 1 90 ? -2.325 -7.749 28.238 1.00 70.06 90 PRO A C 1
ATOM 740 O O . PRO A 1 90 ? -2.372 -7.474 29.433 1.00 70.06 90 PRO A O 1
ATOM 743 N N . LYS A 1 91 ? -3.413 -8.142 27.560 1.00 69.75 91 LYS A N 1
ATOM 744 C CA . LYS A 1 91 ? -4.778 -8.180 28.116 1.00 69.75 91 LYS A CA 1
ATOM 745 C C . LYS A 1 91 ? -5.244 -9.584 28.490 1.00 69.75 91 LYS A C 1
ATOM 747 O O . LYS A 1 91 ? -6.170 -9.720 29.285 1.00 69.75 91 LYS A O 1
ATOM 752 N N . VA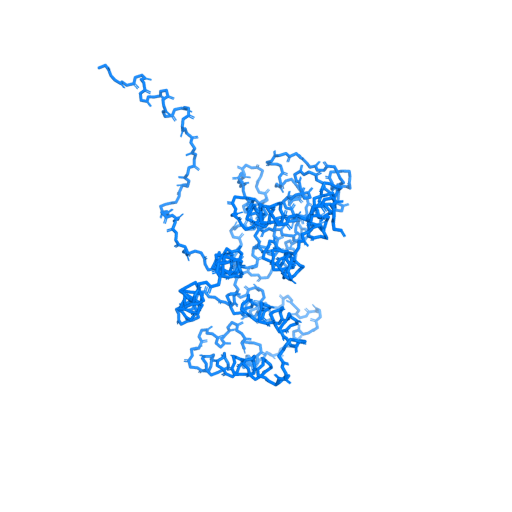L A 1 92 ? -4.645 -10.616 27.905 1.00 62.53 92 VAL A N 1
ATOM 753 C CA . VAL A 1 92 ? -4.985 -12.014 28.183 1.00 62.53 92 VAL A CA 1
ATOM 754 C C . VAL A 1 92 ? -4.088 -12.508 29.318 1.00 62.53 92 VAL A C 1
ATOM 756 O O . VAL A 1 92 ? -2.867 -12.408 29.236 1.00 62.53 92 VAL A O 1
ATOM 759 N N . LYS A 1 93 ? -4.688 -13.037 30.395 1.00 56.72 93 LYS A N 1
ATOM 760 C CA . LYS A 1 93 ? -3.936 -13.604 31.535 1.00 56.72 93 LYS A CA 1
ATOM 761 C C . LYS A 1 93 ? -3.022 -14.759 31.102 1.00 56.72 93 LYS A C 1
ATOM 763 O O . LYS A 1 93 ? -1.950 -14.943 31.667 1.00 56.72 93 LYS A O 1
ATOM 768 N N . GLU A 1 94 ? -3.417 -15.482 30.060 1.00 57.09 94 GLU A N 1
ATOM 769 C CA . GLU A 1 94 ? -2.646 -16.550 29.431 1.00 57.09 94 GLU A CA 1
ATOM 770 C C . GLU A 1 94 ? -1.839 -16.022 28.239 1.00 57.09 94 GLU A C 1
ATOM 772 O O . GLU A 1 94 ? -2.294 -16.004 27.094 1.00 57.09 94 GLU A O 1
ATOM 777 N N . LYS A 1 95 ? -0.598 -15.609 28.508 1.00 55.25 95 LYS A N 1
ATOM 778 C CA . LYS A 1 95 ? 0.340 -15.056 27.512 1.00 55.25 95 LYS A CA 1
ATOM 779 C C . LYS A 1 95 ? 0.712 -16.031 26.374 1.00 55.25 95 LYS A C 1
ATOM 781 O O . LYS A 1 95 ? 1.405 -15.625 25.445 1.00 55.25 95 LYS A O 1
ATOM 786 N N . LEU A 1 96 ? 0.267 -17.292 26.430 1.00 55.78 96 LEU A N 1
ATOM 787 C CA . LEU A 1 96 ? 0.640 -18.355 25.490 1.00 55.78 96 LEU A CA 1
ATOM 788 C C . LEU A 1 96 ? -0.343 -18.569 24.326 1.00 55.78 96 LEU A C 1
ATOM 790 O O . LEU A 1 96 ? 0.079 -19.059 23.286 1.00 55.78 96 LEU A O 1
ATOM 794 N N . PHE A 1 97 ? -1.624 -18.204 24.448 1.00 56.25 97 PHE A N 1
ATOM 795 C CA . PHE A 1 97 ? -2.645 -18.577 23.448 1.00 56.25 97 PHE A CA 1
ATOM 796 C C . PHE A 1 97 ? -2.378 -17.969 22.059 1.00 56.25 97 PHE A C 1
ATOM 798 O O . PHE A 1 97 ? -2.573 -18.588 21.013 1.00 56.25 97 PHE A O 1
ATOM 805 N N . LEU A 1 98 ? -1.884 -16.736 22.043 1.00 58.44 98 LEU A N 1
ATOM 806 C CA . LEU A 1 98 ? -1.672 -15.972 20.823 1.00 58.44 98 LEU A CA 1
ATOM 807 C C . LEU A 1 98 ? -0.378 -16.355 20.065 1.00 58.44 98 LEU A C 1
ATOM 809 O O . LEU A 1 98 ? -0.451 -16.555 18.854 1.00 58.44 98 LEU A O 1
ATOM 813 N N . PRO A 1 99 ? 0.778 -16.591 20.718 1.00 57.03 99 PRO A N 1
ATOM 814 C CA . PRO A 1 99 ? 1.907 -17.229 20.040 1.00 57.03 99 PRO A CA 1
ATOM 815 C C . PRO A 1 99 ? 1.585 -18.663 19.593 1.00 57.03 99 PRO A C 1
ATOM 817 O O . PRO A 1 99 ? 2.040 -19.063 18.527 1.00 57.03 99 PRO A O 1
ATOM 820 N N . LEU A 1 100 ? 0.743 -19.414 20.319 1.00 57.78 100 LEU A N 1
ATOM 821 C CA . LEU A 1 100 ? 0.327 -20.758 19.897 1.00 57.78 100 LEU A CA 1
ATOM 822 C C . LEU A 1 100 ? -0.498 -20.734 18.603 1.00 57.78 100 LEU A C 1
ATOM 824 O O . LEU A 1 100 ? -0.279 -21.554 17.720 1.00 57.78 100 LEU A O 1
ATOM 828 N N . THR A 1 101 ? -1.420 -19.776 18.467 1.00 65.19 101 THR A N 1
ATOM 829 C CA . THR A 1 101 ? -2.203 -19.601 17.229 1.00 65.19 101 THR A CA 1
ATOM 830 C C . THR A 1 101 ? -1.334 -19.147 16.057 1.00 65.19 101 THR A C 1
ATOM 832 O O . THR A 1 101 ? -1.544 -19.613 14.941 1.00 65.19 101 THR A O 1
ATOM 835 N N . PHE A 1 102 ? -0.315 -18.317 16.296 1.00 63.75 102 PHE A N 1
ATOM 836 C CA . PHE A 1 102 ? 0.673 -17.954 15.275 1.00 63.75 102 PHE A CA 1
ATOM 837 C C . PHE A 1 102 ? 1.546 -19.146 14.853 1.00 63.75 102 PHE A C 1
ATOM 839 O O . PHE A 1 102 ? 1.739 -19.375 13.662 1.00 63.75 102 PHE A O 1
ATOM 846 N N . VAL A 1 103 ? 2.021 -19.949 15.810 1.00 60.09 103 VAL A N 1
ATOM 847 C CA . VAL A 1 103 ? 2.779 -21.181 15.534 1.00 60.09 103 VAL A CA 1
ATOM 848 C C . VAL A 1 103 ? 1.908 -22.200 14.796 1.00 60.09 103 VAL A C 1
ATOM 850 O O . VAL A 1 103 ? 2.350 -22.764 13.802 1.00 60.09 103 VAL A O 1
ATOM 853 N N . ALA A 1 104 ? 0.651 -22.386 15.204 1.00 63.81 104 ALA A N 1
ATOM 854 C CA . ALA A 1 104 ? -0.301 -23.246 14.504 1.00 63.81 104 ALA A CA 1
ATOM 855 C C . ALA A 1 104 ? -0.579 -22.750 13.077 1.00 63.81 104 ALA A C 1
ATOM 857 O O . ALA A 1 104 ? -0.665 -23.555 12.154 1.00 63.81 104 ALA A O 1
ATOM 858 N N . PHE A 1 105 ? -0.657 -21.432 12.875 1.00 70.81 105 PHE A N 1
ATOM 859 C CA . PHE A 1 105 ? -0.783 -20.833 11.549 1.00 70.81 105 PHE A CA 1
ATOM 860 C C . PHE A 1 105 ? 0.472 -21.058 10.692 1.00 70.81 105 PHE A C 1
ATOM 862 O O . PHE A 1 105 ? 0.348 -21.431 9.530 1.00 70.81 105 PHE A O 1
ATOM 869 N N . LEU A 1 106 ? 1.677 -20.922 11.253 1.00 64.94 106 LEU A N 1
ATOM 870 C CA . LEU A 1 106 ? 2.929 -21.248 10.558 1.00 64.94 106 LEU A CA 1
ATOM 871 C C . LEU A 1 106 ? 3.015 -22.732 10.181 1.00 64.94 106 LEU A C 1
ATOM 873 O O . LEU A 1 106 ? 3.388 -23.046 9.055 1.00 64.94 106 LEU A O 1
ATOM 877 N N . ILE A 1 107 ? 2.626 -23.633 11.087 1.00 63.50 107 ILE A N 1
ATOM 878 C CA . ILE A 1 107 ? 2.558 -25.079 10.824 1.00 63.50 107 ILE A CA 1
ATOM 879 C C . ILE A 1 107 ? 1.515 -25.383 9.738 1.00 63.50 107 ILE A C 1
ATOM 881 O O . ILE A 1 107 ? 1.746 -26.212 8.860 1.00 63.50 107 ILE A O 1
ATOM 885 N N . PHE A 1 108 ? 0.374 -24.694 9.750 1.00 68.19 108 PHE A N 1
ATOM 886 C CA . PHE A 1 108 ? -0.644 -24.801 8.705 1.00 68.19 108 PHE A CA 1
ATOM 887 C C . PHE A 1 108 ? -0.126 -24.315 7.342 1.00 68.19 108 PHE A C 1
ATOM 889 O O . PHE A 1 108 ? -0.347 -24.963 6.321 1.00 68.19 108 PHE A O 1
ATOM 896 N N . LEU A 1 109 ? 0.619 -23.208 7.312 1.00 63.56 109 LEU A N 1
ATOM 897 C CA . LEU A 1 109 ? 1.251 -22.716 6.089 1.00 63.56 109 LEU A CA 1
ATOM 898 C C . LEU A 1 109 ? 2.305 -23.688 5.560 1.00 63.56 109 LEU A C 1
ATOM 900 O O . LEU A 1 109 ? 2.338 -23.938 4.357 1.00 63.56 109 LEU A O 1
ATOM 904 N N . THR A 1 110 ? 3.151 -24.253 6.426 1.00 59.00 110 THR A N 1
ATOM 905 C CA . THR A 1 110 ? 4.192 -25.201 6.004 1.00 59.00 110 THR A CA 1
ATOM 906 C C . THR A 1 110 ? 3.586 -26.507 5.493 1.00 59.00 110 THR A C 1
ATOM 908 O O . THR A 1 110 ? 4.033 -27.020 4.468 1.00 59.00 110 THR A O 1
ATOM 911 N N . THR A 1 111 ? 2.517 -26.997 6.126 1.00 58.22 111 THR A N 1
ATOM 912 C CA . THR A 1 111 ? 1.788 -28.199 5.683 1.00 58.22 111 THR A CA 1
ATOM 913 C C . THR A 1 111 ? 1.018 -27.982 4.380 1.00 58.22 111 THR A C 1
ATOM 915 O O . THR A 1 111 ? 1.136 -28.806 3.477 1.00 58.22 111 THR A O 1
ATOM 918 N N . ILE A 1 112 ? 0.307 -26.860 4.203 1.00 58.59 112 ILE A N 1
ATOM 919 C CA . ILE A 1 112 ? -0.327 -26.529 2.909 1.00 58.59 112 ILE A CA 1
ATOM 920 C C . ILE A 1 112 ? 0.716 -26.336 1.809 1.00 58.59 112 ILE A C 1
ATOM 922 O O . ILE A 1 112 ? 0.515 -26.775 0.675 1.00 58.59 112 ILE A O 1
ATOM 926 N N . SER A 1 113 ? 1.839 -25.700 2.139 1.00 54.66 113 SER A N 1
ATOM 927 C CA . SER A 1 113 ? 2.939 -25.503 1.201 1.00 54.66 113 SER A CA 1
ATOM 928 C C . SER A 1 113 ? 3.563 -26.831 0.759 1.00 54.66 113 SER A C 1
ATOM 930 O O . SER A 1 113 ? 3.906 -26.971 -0.408 1.00 54.66 113 SER A O 1
ATOM 932 N N . ALA A 1 114 ? 3.640 -27.837 1.638 1.00 51.00 114 ALA A N 1
ATOM 933 C CA . ALA A 1 114 ? 4.134 -29.172 1.292 1.00 51.00 114 ALA A CA 1
ATOM 934 C C . ALA A 1 114 ? 3.204 -29.945 0.333 1.00 51.00 114 ALA A C 1
ATOM 936 O O . ALA A 1 114 ? 3.679 -30.759 -0.453 1.00 51.00 114 ALA A O 1
ATOM 937 N N . VAL A 1 115 ? 1.891 -29.688 0.375 1.00 49.69 115 VAL A N 1
ATOM 938 C CA . VAL A 1 115 ? 0.891 -30.401 -0.446 1.00 49.69 115 VAL A CA 1
ATOM 939 C C . VAL A 1 115 ? 0.652 -29.709 -1.794 1.00 49.69 115 VAL A C 1
ATOM 941 O O . VAL A 1 115 ? 0.447 -30.375 -2.807 1.00 49.69 115 VAL A O 1
ATOM 944 N N . ASN A 1 116 ? 0.718 -28.374 -1.844 1.00 54.31 116 ASN A N 1
ATOM 945 C CA . ASN A 1 116 ? 0.547 -27.604 -3.076 1.00 54.31 116 ASN A CA 1
ATOM 946 C C . ASN A 1 116 ? 1.902 -27.143 -3.634 1.00 54.31 116 ASN A C 1
ATOM 948 O O . ASN A 1 116 ? 2.430 -26.105 -3.234 1.00 54.31 116 ASN A O 1
ATOM 952 N N . GLY A 1 117 ? 2.424 -27.832 -4.657 1.00 51.56 117 GLY A N 1
ATOM 953 C CA . GLY A 1 117 ? 3.715 -27.496 -5.289 1.00 51.56 117 GLY A CA 1
ATOM 954 C C . GLY A 1 117 ? 3.827 -26.057 -5.827 1.00 51.56 117 GLY A C 1
ATOM 955 O O . GLY A 1 117 ? 4.925 -25.513 -5.936 1.00 51.56 117 GLY A O 1
ATOM 956 N N . ARG A 1 118 ? 2.696 -25.392 -6.108 1.00 51.91 118 ARG A N 1
ATOM 957 C CA . ARG A 1 118 ? 2.648 -23.967 -6.481 1.00 51.91 118 ARG A CA 1
ATOM 958 C C . ARG A 1 118 ? 2.916 -23.042 -5.286 1.00 51.91 118 ARG A C 1
ATOM 960 O O . ARG A 1 118 ? 3.597 -22.042 -5.455 1.00 51.91 118 ARG A O 1
ATOM 967 N N . PHE A 1 119 ? 2.438 -23.388 -4.088 1.00 50.34 119 PHE A N 1
ATOM 968 C CA . PHE A 1 119 ? 2.730 -22.659 -2.847 1.00 50.34 119 PHE A CA 1
ATOM 969 C C . PHE A 1 119 ? 4.170 -22.885 -2.388 1.00 50.34 119 PHE A C 1
ATOM 971 O O . PHE A 1 119 ? 4.840 -21.918 -2.020 1.00 50.34 119 PHE A O 1
ATOM 978 N N . HIS A 1 120 ? 4.663 -24.124 -2.505 1.00 51.06 120 HIS A N 1
ATOM 979 C CA . HIS A 1 120 ? 6.061 -24.449 -2.237 1.00 51.06 120 HIS A CA 1
ATOM 980 C C . HIS A 1 120 ? 7.007 -23.601 -3.085 1.00 51.06 120 HIS A C 1
ATOM 982 O O . HIS A 1 120 ? 7.903 -22.980 -2.537 1.00 51.06 120 HIS A O 1
ATOM 988 N N . LYS A 1 121 ? 6.777 -23.484 -4.400 1.00 53.03 121 LYS A N 1
ATOM 989 C CA . LYS A 1 121 ? 7.643 -22.677 -5.278 1.00 53.03 121 LYS A CA 1
ATOM 990 C C . LYS A 1 121 ? 7.667 -21.187 -4.929 1.00 53.03 121 LYS A C 1
ATOM 992 O O . LYS A 1 121 ? 8.728 -20.585 -5.012 1.00 53.03 121 LYS A O 1
ATOM 997 N N . ILE A 1 122 ? 6.545 -20.583 -4.526 1.00 51.81 122 ILE A N 1
ATOM 998 C CA . ILE A 1 122 ? 6.523 -19.132 -4.270 1.00 51.81 122 ILE A CA 1
ATOM 999 C C . ILE A 1 122 ? 7.065 -18.785 -2.870 1.00 51.81 122 ILE A C 1
ATOM 1001 O O . ILE A 1 122 ? 7.715 -17.756 -2.709 1.00 51.81 122 ILE A O 1
ATOM 1005 N N . PHE A 1 123 ? 6.839 -19.633 -1.856 1.00 48.88 123 PHE A N 1
ATOM 1006 C CA . PHE A 1 123 ? 7.327 -19.385 -0.490 1.00 48.88 123 PHE A CA 1
ATOM 1007 C C . PHE A 1 123 ? 8.646 -20.062 -0.167 1.00 48.88 123 PHE A C 1
ATOM 1009 O O . PHE A 1 123 ? 9.471 -19.460 0.492 1.00 48.88 123 PHE A O 1
ATOM 1016 N N . PHE A 1 124 ? 8.833 -21.302 -0.593 1.00 50.69 124 PHE A N 1
ATOM 1017 C CA . PHE A 1 124 ? 10.001 -22.124 -0.301 1.00 50.69 124 PHE A CA 1
ATOM 1018 C C . PHE A 1 124 ? 10.784 -22.473 -1.563 1.00 50.69 124 PHE A C 1
ATOM 1020 O O . PHE A 1 124 ? 11.673 -23.301 -1.483 1.00 50.69 124 PHE A O 1
ATOM 1027 N N . GLY A 1 125 ? 10.549 -21.827 -2.712 1.00 49.78 125 GLY A N 1
ATOM 1028 C CA . GLY A 1 125 ? 11.406 -21.996 -3.894 1.00 49.78 125 GLY A CA 1
ATOM 1029 C C . GLY A 1 125 ? 12.857 -21.573 -3.647 1.00 49.78 125 GLY A C 1
ATOM 1030 O O . GLY A 1 125 ? 13.730 -21.914 -4.428 1.00 49.78 125 GLY A O 1
ATOM 1031 N N . PHE A 1 126 ? 13.121 -20.863 -2.543 1.00 46.00 126 PHE A N 1
ATOM 1032 C CA . PHE A 1 126 ? 14.468 -20.590 -2.042 1.00 46.00 126 PHE A CA 1
ATOM 1033 C C . PHE A 1 126 ? 15.044 -21.707 -1.144 1.00 46.00 126 PHE A C 1
ATOM 1035 O O . PHE A 1 126 ? 16.248 -21.738 -0.929 1.00 46.00 126 PHE A O 1
ATOM 1042 N N . LEU A 1 127 ? 14.201 -22.586 -0.581 1.00 42.94 127 LEU A N 1
ATOM 1043 C CA . LEU A 1 127 ? 14.595 -23.740 0.250 1.00 42.94 127 LEU A CA 1
ATOM 1044 C C . LEU A 1 127 ? 14.564 -25.065 -0.527 1.00 42.94 127 LEU A C 1
ATOM 1046 O O . LEU A 1 127 ? 15.280 -26.003 -0.191 1.00 42.94 127 LEU A O 1
ATOM 1050 N N . GLY A 1 128 ? 13.681 -25.162 -1.519 1.00 43.47 128 GLY A N 1
ATOM 1051 C CA . GLY A 1 128 ? 13.391 -26.353 -2.296 1.00 43.47 128 GLY A CA 1
ATOM 1052 C C . GLY A 1 128 ? 14.212 -26.370 -3.572 1.00 43.47 128 GLY A C 1
ATOM 1053 O O . GLY A 1 128 ? 13.816 -25.759 -4.559 1.00 43.47 128 GLY A O 1
ATOM 1054 N N . ALA A 1 129 ? 15.303 -27.130 -3.507 1.00 43.09 129 ALA A N 1
ATOM 1055 C CA . ALA A 1 129 ? 16.242 -27.428 -4.576 1.00 43.09 129 ALA A CA 1
ATOM 1056 C C . ALA A 1 129 ? 16.916 -26.184 -5.161 1.00 43.09 129 ALA A C 1
ATOM 1058 O O . ALA A 1 129 ? 16.373 -25.505 -6.028 1.00 43.09 129 ALA A O 1
ATOM 1059 N N . ASN A 1 130 ? 18.175 -25.980 -4.763 1.00 49.19 130 ASN A N 1
ATOM 1060 C CA . ASN A 1 130 ? 19.171 -25.536 -5.726 1.00 49.19 130 ASN A CA 1
ATOM 1061 C C . ASN A 1 130 ? 18.912 -26.352 -7.010 1.00 49.19 130 ASN A C 1
ATOM 1063 O O . ASN A 1 130 ? 19.111 -27.572 -6.966 1.00 49.19 130 ASN A O 1
ATOM 1067 N N . PRO A 1 131 ? 18.472 -25.771 -8.148 1.00 51.59 131 PRO A N 1
ATOM 1068 C CA . PRO A 1 131 ? 18.993 -26.327 -9.387 1.00 51.59 131 PRO A CA 1
ATOM 1069 C C . PRO A 1 131 ? 20.504 -26.335 -9.162 1.00 51.59 131 PRO A C 1
ATOM 1071 O O . PRO A 1 131 ? 21.000 -25.363 -8.597 1.00 51.59 131 PRO A O 1
ATOM 1074 N N . GLU A 1 132 ? 21.199 -27.443 -9.409 1.00 53.69 132 GLU A N 1
ATOM 1075 C CA . GLU A 1 132 ? 22.656 -27.489 -9.275 1.00 53.69 132 GLU A CA 1
ATOM 1076 C C . GLU A 1 132 ? 23.228 -26.352 -10.124 1.00 53.69 132 GLU A C 1
ATOM 1078 O O . GLU A 1 132 ? 23.412 -26.508 -11.325 1.00 53.69 132 GLU A O 1
ATOM 1083 N N . THR A 1 133 ? 23.391 -25.167 -9.529 1.00 57.12 133 THR A N 1
ATOM 1084 C CA . THR A 1 133 ? 23.869 -24.008 -10.246 1.00 57.12 133 THR A CA 1
ATOM 1085 C C . THR A 1 133 ? 25.338 -24.274 -10.390 1.00 57.12 133 THR A C 1
ATOM 1087 O O . THR A 1 133 ? 26.058 -24.346 -9.390 1.00 57.12 133 THR A O 1
ATOM 1090 N N . THR A 1 134 ? 25.780 -24.463 -11.624 1.00 67.62 134 THR A N 1
ATOM 1091 C CA . THR A 1 134 ? 27.190 -24.749 -11.900 1.00 67.62 134 THR A CA 1
ATOM 1092 C C . THR A 1 134 ? 28.096 -23.581 -11.491 1.00 67.62 134 THR A C 1
ATOM 1094 O O . THR A 1 134 ? 29.309 -23.740 -11.367 1.00 67.62 134 THR A O 1
ATOM 1097 N N . ILE A 1 135 ? 27.486 -22.419 -11.231 1.00 72.44 135 ILE A N 1
ATOM 1098 C CA . ILE A 1 135 ? 28.114 -21.140 -10.936 1.00 72.44 135 ILE A CA 1
ATOM 1099 C C . ILE A 1 135 ? 27.540 -20.553 -9.633 1.00 72.44 135 ILE A C 1
ATOM 1101 O O . ILE A 1 135 ? 26.337 -20.619 -9.378 1.00 72.44 135 ILE A O 1
ATOM 1105 N N . ASP A 1 136 ? 28.397 -19.932 -8.816 1.00 75.44 136 ASP A N 1
ATOM 1106 C CA . ASP A 1 136 ? 27.979 -19.205 -7.612 1.00 75.44 136 ASP A CA 1
ATOM 1107 C C . ASP A 1 136 ? 27.322 -17.862 -7.975 1.00 75.44 136 ASP A C 1
ATOM 1109 O O . ASP A 1 136 ? 27.992 -16.898 -8.359 1.00 75.44 136 ASP A O 1
ATOM 1113 N N . CYS A 1 137 ? 25.999 -17.798 -7.823 1.00 71.94 137 CYS A N 1
ATOM 1114 C CA . CYS A 1 137 ? 25.187 -16.615 -8.104 1.00 71.94 137 CYS A CA 1
ATOM 1115 C C . CYS A 1 137 ? 25.278 -15.501 -7.045 1.00 71.94 137 CYS A C 1
ATOM 1117 O O . CYS A 1 137 ? 24.673 -14.441 -7.241 1.00 71.94 137 CYS A O 1
ATOM 1119 N N . ALA A 1 138 ? 25.998 -15.708 -5.935 1.00 71.62 138 ALA A N 1
ATOM 1120 C CA . ALA A 1 138 ? 26.260 -14.657 -4.950 1.00 71.62 138 ALA A CA 1
ATOM 1121 C C . ALA A 1 138 ? 27.333 -13.660 -5.426 1.00 71.62 138 ALA A C 1
ATOM 1123 O O . ALA A 1 138 ? 27.336 -12.506 -4.991 1.00 71.62 138 ALA A O 1
ATOM 1124 N N . LEU A 1 139 ? 28.212 -14.076 -6.344 1.00 76.88 139 LEU A N 1
ATOM 1125 C CA . LEU A 1 139 ? 29.267 -13.236 -6.914 1.00 76.88 139 LEU A CA 1
ATOM 1126 C C . LEU A 1 139 ? 28.701 -12.276 -7.970 1.00 76.88 139 LEU A C 1
ATOM 1128 O O . LEU A 1 139 ? 27.973 -12.698 -8.868 1.00 76.88 139 LEU A O 1
ATOM 1132 N N . GLU A 1 140 ? 29.064 -10.989 -7.897 1.00 74.19 140 GLU A N 1
ATOM 1133 C CA . GLU A 1 140 ? 28.583 -9.946 -8.824 1.00 74.19 140 GLU A CA 1
ATOM 1134 C C . GLU A 1 140 ? 28.861 -10.272 -10.299 1.00 74.19 140 GLU A C 1
ATOM 1136 O O . GLU A 1 140 ? 28.007 -10.030 -11.151 1.00 74.19 140 GLU A O 1
ATOM 1141 N N . GLU A 1 141 ? 30.009 -10.885 -10.591 1.00 77.19 141 GLU A N 1
ATOM 1142 C CA . GLU A 1 141 ? 30.419 -11.285 -11.944 1.00 77.19 141 GLU A CA 1
ATOM 1143 C C . GLU A 1 141 ? 29.442 -12.286 -12.585 1.00 77.19 141 GLU A C 1
ATOM 1145 O O . GLU A 1 141 ? 29.151 -12.217 -13.780 1.00 77.19 141 GLU A O 1
ATOM 1150 N N . ASN A 1 142 ? 28.846 -13.156 -11.769 1.00 78.12 142 ASN A N 1
ATOM 1151 C CA . ASN A 1 142 ? 27.980 -14.238 -12.226 1.00 78.12 142 ASN A CA 1
ATOM 1152 C C . ASN A 1 142 ? 26.501 -13.839 -12.296 1.00 78.12 142 ASN A C 1
ATOM 1154 O O . ASN A 1 142 ? 25.696 -14.561 -12.888 1.00 78.12 142 ASN A O 1
ATOM 1158 N N . GLN A 1 143 ? 26.115 -12.684 -11.740 1.00 73.31 143 GLN A N 1
ATOM 1159 C CA . GLN A 1 143 ? 24.706 -12.279 -11.620 1.00 73.31 143 GLN A CA 1
ATOM 1160 C C . GLN A 1 143 ? 23.984 -12.094 -12.961 1.00 73.31 143 GLN A C 1
ATOM 1162 O O . GLN A 1 143 ? 22.753 -12.164 -12.998 1.00 73.31 143 GLN A O 1
ATOM 1167 N N . ASN A 1 144 ? 24.734 -11.846 -14.038 1.00 77.69 144 ASN A N 1
ATOM 1168 C CA . ASN A 1 144 ? 24.201 -11.635 -15.387 1.00 77.69 144 ASN A CA 1
ATOM 1169 C C . ASN A 1 144 ? 24.233 -12.898 -16.258 1.00 77.69 144 ASN A C 1
ATOM 1171 O O . ASN A 1 144 ? 23.832 -12.845 -17.420 1.00 77.69 144 ASN A O 1
ATOM 1175 N N . THR A 1 145 ? 24.704 -14.027 -15.725 1.00 81.94 145 THR A N 1
ATOM 1176 C CA . THR A 1 145 ? 24.625 -15.315 -16.423 1.00 81.94 145 THR A CA 1
ATOM 1177 C C . THR A 1 145 ? 23.170 -15.772 -16.524 1.00 81.94 145 THR A C 1
ATOM 1179 O O . THR A 1 145 ? 22.359 -15.514 -15.630 1.00 81.94 145 THR A O 1
ATOM 1182 N N . GLU A 1 146 ? 22.812 -16.463 -17.610 1.00 82.38 146 GLU A N 1
ATOM 1183 C CA . GLU A 1 146 ? 21.426 -16.909 -17.815 1.00 82.38 146 GLU A CA 1
ATOM 1184 C C . GLU A 1 146 ? 20.974 -17.881 -16.712 1.00 82.38 146 GLU A C 1
ATOM 1186 O O . GLU A 1 146 ? 19.821 -17.838 -16.292 1.00 82.38 146 GLU A O 1
ATOM 1191 N N . GLU A 1 147 ? 21.889 -18.684 -16.163 1.00 79.38 147 GLU A N 1
ATOM 1192 C CA . GLU A 1 147 ? 21.623 -19.594 -15.044 1.00 79.38 147 GLU A CA 1
ATOM 1193 C C . GLU A 1 147 ? 21.209 -18.832 -13.769 1.00 79.38 147 GLU A C 1
ATOM 1195 O O . GLU A 1 147 ? 20.149 -19.098 -13.193 1.00 79.38 147 GLU A O 1
ATOM 1200 N N . CYS A 1 148 ? 21.967 -17.800 -13.384 1.00 76.50 148 CYS A N 1
ATOM 1201 C CA . CYS A 1 148 ? 21.637 -16.969 -12.225 1.00 76.50 148 CYS A CA 1
ATOM 1202 C C . CYS A 1 148 ? 20.411 -16.078 -12.457 1.00 76.50 148 CYS A C 1
ATOM 1204 O O . CYS A 1 148 ? 19.637 -15.835 -11.527 1.00 76.50 148 CYS A O 1
ATOM 1206 N N . LEU A 1 149 ? 20.178 -15.621 -13.690 1.00 75.06 149 LEU A N 1
ATOM 1207 C CA . LEU A 1 149 ? 18.960 -14.891 -14.046 1.00 75.06 149 LEU A CA 1
ATOM 1208 C C . LEU A 1 149 ? 17.721 -15.790 -13.978 1.00 75.06 149 LEU A C 1
ATOM 1210 O O . LEU A 1 149 ? 16.681 -15.345 -13.490 1.00 75.06 149 LEU A O 1
ATOM 1214 N N . LEU A 1 150 ? 17.810 -17.048 -14.416 1.00 73.50 150 LEU A N 1
ATOM 1215 C CA . LEU A 1 150 ? 16.728 -18.027 -14.288 1.00 73.50 150 LEU A CA 1
ATOM 1216 C C . LEU A 1 150 ? 16.406 -18.312 -12.819 1.00 73.50 150 LEU A C 1
ATOM 1218 O O . LEU A 1 150 ? 15.232 -18.259 -12.445 1.00 73.50 150 LEU A O 1
ATOM 1222 N N . LEU A 1 151 ? 17.422 -18.507 -11.974 1.00 70.19 151 LEU A N 1
ATOM 1223 C CA . LEU A 1 151 ? 17.236 -18.652 -10.527 1.00 70.19 151 LEU A CA 1
ATOM 1224 C C . LEU A 1 151 ? 16.590 -17.398 -9.912 1.00 70.19 151 LEU A C 1
ATOM 1226 O O . LEU A 1 151 ? 15.622 -17.490 -9.150 1.00 70.19 151 LEU A O 1
ATOM 1230 N N . ALA A 1 152 ? 17.074 -16.210 -10.286 1.00 67.75 152 ALA A N 1
ATOM 1231 C CA . ALA A 1 152 ? 16.540 -14.938 -9.805 1.00 67.75 152 ALA A CA 1
ATOM 1232 C C . ALA A 1 152 ? 15.094 -14.692 -10.257 1.00 67.75 152 ALA A C 1
ATOM 1234 O O . ALA A 1 152 ? 14.347 -14.046 -9.530 1.00 67.75 152 ALA A O 1
ATOM 1235 N N . ARG A 1 153 ? 14.689 -15.192 -11.434 1.00 69.50 153 ARG A N 1
ATOM 1236 C CA . ARG A 1 153 ? 13.306 -15.142 -11.945 1.00 69.50 153 ARG A CA 1
ATOM 1237 C C . ARG A 1 153 ? 12.394 -16.144 -11.247 1.00 69.50 153 ARG A C 1
ATOM 1239 O O . ARG A 1 153 ? 11.202 -15.890 -11.144 1.00 69.50 153 ARG A O 1
ATOM 1246 N N . GLN A 1 154 ? 12.923 -17.273 -10.785 1.00 62.53 154 GLN A N 1
ATOM 1247 C CA . GLN A 1 154 ? 12.144 -18.309 -10.100 1.00 62.53 154 GLN A CA 1
ATOM 1248 C C . GLN A 1 154 ? 11.958 -18.035 -8.602 1.00 62.53 154 GLN A C 1
ATOM 1250 O O . GLN A 1 154 ? 11.126 -18.682 -7.971 1.00 62.53 154 GLN A O 1
ATOM 1255 N N . SER A 1 155 ? 12.677 -17.058 -8.042 1.00 58.41 155 SER A N 1
ATOM 1256 C CA . SER A 1 155 ? 12.695 -16.773 -6.607 1.00 58.41 155 SER A CA 1
ATOM 1257 C C . SER A 1 155 ? 12.340 -15.317 -6.269 1.00 58.41 155 SER A C 1
ATOM 1259 O O . SER A 1 155 ? 12.487 -14.387 -7.067 1.00 58.41 155 SER A O 1
ATOM 1261 N N . GLY A 1 156 ? 11.831 -15.114 -5.050 1.00 63.31 156 GLY A N 1
ATOM 1262 C CA . GLY A 1 156 ? 11.585 -13.791 -4.474 1.00 63.31 156 GLY A CA 1
ATOM 1263 C C . GLY A 1 156 ? 10.613 -12.917 -5.275 1.00 63.31 156 GLY A C 1
ATOM 1264 O O . GLY A 1 156 ? 9.632 -13.397 -5.843 1.00 63.31 156 GLY A O 1
ATOM 1265 N N . VAL A 1 157 ? 10.892 -11.609 -5.311 1.00 66.62 157 VAL A N 1
ATOM 1266 C CA . VAL A 1 157 ? 10.034 -10.585 -5.940 1.00 66.62 157 VAL A CA 1
ATOM 1267 C C . VAL A 1 157 ? 9.807 -10.851 -7.432 1.00 66.62 157 VAL A C 1
ATOM 1269 O O . VAL A 1 157 ? 8.719 -10.593 -7.932 1.00 66.62 157 VAL A O 1
ATOM 1272 N N . ASN A 1 158 ? 10.811 -11.371 -8.146 1.00 68.44 158 ASN A N 1
ATOM 1273 C CA . ASN A 1 158 ? 10.765 -11.502 -9.606 1.00 68.44 158 ASN A CA 1
ATOM 1274 C C . ASN A 1 158 ? 9.922 -12.690 -10.093 1.00 68.44 158 ASN A C 1
ATOM 1276 O O . ASN A 1 158 ? 9.542 -12.701 -11.267 1.00 68.44 158 ASN A O 1
ATOM 1280 N N . SER A 1 159 ? 9.627 -13.643 -9.200 1.00 62.34 159 SER A N 1
ATOM 1281 C CA . SER A 1 159 ? 8.779 -14.813 -9.473 1.00 62.34 159 SER A CA 1
ATOM 1282 C C . SER A 1 159 ? 7.304 -14.463 -9.678 1.00 62.34 159 SER A C 1
ATOM 1284 O O . SER A 1 159 ? 6.593 -15.160 -10.402 1.00 62.34 159 SER A O 1
ATOM 1286 N N . ASP A 1 160 ? 6.852 -13.345 -9.106 1.00 67.62 160 ASP A N 1
ATOM 1287 C CA . ASP A 1 160 ? 5.533 -12.765 -9.338 1.00 67.62 160 ASP A CA 1
ATOM 1288 C C . ASP A 1 160 ? 5.697 -11.489 -10.171 1.00 67.62 160 ASP A C 1
ATOM 1290 O O . ASP A 1 160 ? 6.056 -10.430 -9.658 1.00 67.62 160 ASP A O 1
ATOM 1294 N N . GLY A 1 161 ? 5.415 -11.581 -11.474 1.00 68.62 161 GLY A N 1
ATOM 1295 C CA . GLY A 1 161 ? 5.556 -10.458 -12.405 1.00 68.62 161 GLY A CA 1
ATOM 1296 C C . GLY A 1 161 ? 4.731 -9.225 -12.021 1.00 68.62 161 GLY A C 1
ATOM 1297 O O . GLY A 1 161 ? 5.189 -8.100 -12.227 1.00 68.62 161 GLY A O 1
ATOM 1298 N N . SER A 1 162 ? 3.559 -9.420 -11.400 1.00 70.44 162 SER A N 1
ATOM 1299 C CA . SER A 1 162 ? 2.735 -8.307 -10.919 1.00 70.44 162 SER A CA 1
ATOM 1300 C C . SER A 1 162 ? 3.357 -7.669 -9.684 1.00 70.44 162 SER A C 1
ATOM 1302 O O . SER A 1 162 ? 3.400 -6.450 -9.577 1.00 70.44 162 SER A O 1
ATOM 1304 N N . PHE A 1 163 ? 3.876 -8.457 -8.743 1.00 72.69 163 PHE A N 1
ATOM 1305 C CA . PHE A 1 163 ? 4.579 -7.892 -7.594 1.00 72.69 163 PHE A CA 1
ATOM 1306 C C . PHE A 1 163 ? 5.879 -7.182 -8.007 1.00 72.69 163 PHE A C 1
ATOM 1308 O O . PHE A 1 163 ? 6.140 -6.067 -7.547 1.00 72.69 163 PHE A O 1
ATOM 1315 N N . ALA A 1 164 ? 6.639 -7.762 -8.939 1.00 75.62 164 ALA A N 1
ATOM 1316 C CA . ALA A 1 164 ? 7.844 -7.165 -9.499 1.00 75.62 164 ALA A CA 1
ATOM 1317 C C . ALA A 1 164 ? 7.570 -5.813 -10.171 1.00 75.62 164 ALA A C 1
ATOM 1319 O O . ALA A 1 164 ? 8.306 -4.854 -9.927 1.00 75.62 164 ALA A O 1
ATOM 1320 N N . SER A 1 165 ? 6.513 -5.696 -10.985 1.00 79.94 165 SER A N 1
ATOM 1321 C CA . SER A 1 165 ? 6.174 -4.429 -11.650 1.00 79.94 165 SER A CA 1
ATOM 1322 C C . SER A 1 165 ? 5.748 -3.334 -10.661 1.00 79.94 165 SER A C 1
ATOM 1324 O O . SER A 1 165 ? 6.102 -2.165 -10.842 1.00 79.94 165 SER A O 1
ATOM 1326 N N . ARG A 1 166 ? 5.090 -3.696 -9.550 1.00 79.50 166 ARG A N 1
ATOM 1327 C CA . ARG A 1 166 ? 4.787 -2.751 -8.456 1.00 79.50 166 ARG A CA 1
ATOM 1328 C C . ARG A 1 166 ? 6.052 -2.228 -7.789 1.00 79.50 166 ARG A C 1
ATOM 1330 O O . ARG A 1 166 ? 6.200 -1.018 -7.618 1.00 79.50 166 ARG A O 1
ATOM 1337 N N . VAL A 1 167 ? 6.968 -3.130 -7.430 1.00 81.88 167 VAL A N 1
ATOM 1338 C CA . VAL A 1 167 ? 8.256 -2.758 -6.825 1.00 81.88 167 VAL A CA 1
ATOM 1339 C C . VAL A 1 167 ? 9.055 -1.873 -7.782 1.00 81.88 167 VAL A C 1
ATOM 1341 O O . VAL A 1 167 ? 9.618 -0.868 -7.349 1.00 81.88 167 VAL A O 1
ATOM 1344 N N . PHE A 1 168 ? 9.040 -2.187 -9.080 1.00 88.31 168 PHE A N 1
ATOM 1345 C CA . PHE A 1 168 ? 9.650 -1.356 -10.115 1.00 88.31 168 PHE A CA 1
ATOM 1346 C C . PHE A 1 168 ? 9.091 0.073 -10.114 1.00 88.31 168 PHE A C 1
ATOM 1348 O O . PHE A 1 168 ? 9.870 1.017 -10.021 1.00 88.31 168 PHE A O 1
ATOM 1355 N N . ARG A 1 169 ? 7.763 0.254 -10.146 1.00 87.88 169 ARG A N 1
ATOM 1356 C CA . ARG A 1 169 ? 7.127 1.589 -10.142 1.00 87.88 169 ARG A CA 1
ATOM 1357 C C . ARG A 1 169 ? 7.485 2.407 -8.898 1.00 87.88 169 ARG A C 1
ATOM 1359 O O . ARG A 1 169 ? 7.756 3.605 -9.006 1.00 87.88 169 ARG A O 1
ATOM 1366 N N . VAL A 1 170 ? 7.545 1.766 -7.727 1.00 88.62 170 VAL A N 1
ATOM 1367 C CA . VAL A 1 170 ? 7.990 2.414 -6.480 1.00 88.62 170 VAL A CA 1
ATOM 1368 C C . VAL A 1 170 ? 9.456 2.843 -6.586 1.00 88.62 170 VAL A C 1
ATOM 1370 O O . VAL A 1 170 ? 9.757 4.014 -6.367 1.00 88.62 170 VAL A O 1
ATOM 1373 N N . LYS A 1 171 ? 10.362 1.936 -6.980 1.00 90.88 171 LYS A N 1
ATOM 1374 C CA . LYS A 1 171 ? 11.792 2.248 -7.154 1.00 90.88 171 LYS A CA 1
ATOM 1375 C C . LYS A 1 171 ? 12.021 3.359 -8.180 1.00 90.88 171 LYS A C 1
ATOM 1377 O O . LYS A 1 171 ? 12.769 4.294 -7.910 1.00 90.88 171 LYS A O 1
ATOM 1382 N N . ALA A 1 172 ? 11.353 3.283 -9.328 1.00 92.50 172 ALA A N 1
ATOM 1383 C CA . ALA A 1 172 ? 11.433 4.290 -10.379 1.00 92.50 172 ALA A CA 1
ATOM 1384 C C . ALA A 1 172 ? 10.974 5.663 -9.869 1.00 92.50 172 ALA A C 1
ATOM 1386 O O . ALA A 1 172 ? 11.656 6.653 -10.102 1.00 92.50 172 ALA A O 1
ATOM 1387 N N . SER A 1 173 ? 9.886 5.727 -9.094 1.00 92.44 173 SER A N 1
ATOM 1388 C CA . SER A 1 173 ? 9.443 6.983 -8.468 1.00 92.44 173 SER A CA 1
ATOM 1389 C C . SER A 1 173 ? 10.497 7.552 -7.516 1.00 92.44 173 SER A C 1
ATOM 1391 O O . SER A 1 173 ? 10.816 8.735 -7.596 1.00 92.44 173 SER A O 1
ATOM 1393 N N . LEU A 1 174 ? 11.083 6.707 -6.658 1.00 92.50 174 LEU A N 1
ATOM 1394 C CA . LEU A 1 174 ? 12.115 7.120 -5.701 1.00 92.50 174 LEU A CA 1
ATOM 1395 C C . LEU A 1 174 ? 13.365 7.673 -6.402 1.00 92.50 174 LEU A C 1
ATOM 1397 O O . LEU A 1 174 ? 13.858 8.733 -6.022 1.00 92.50 174 LEU A O 1
ATOM 1401 N N . PHE A 1 175 ? 13.842 7.011 -7.461 1.00 94.56 175 PHE A N 1
ATOM 1402 C CA . PHE A 1 175 ? 14.929 7.540 -8.294 1.00 94.56 175 PHE A CA 1
ATOM 1403 C C . PHE A 1 175 ? 14.524 8.804 -9.066 1.00 94.56 175 PHE A C 1
ATOM 1405 O O . PHE A 1 175 ? 15.366 9.641 -9.377 1.00 94.56 175 PHE A O 1
ATOM 1412 N N . GLY A 1 176 ? 13.242 8.974 -9.382 1.00 93.81 176 GLY A N 1
ATOM 1413 C CA . GLY A 1 176 ? 12.722 10.217 -9.942 1.00 93.81 176 GLY A CA 1
ATOM 1414 C C . GLY A 1 176 ? 12.797 11.384 -8.966 1.00 93.81 176 GLY A C 1
ATOM 1415 O O . GLY A 1 176 ? 13.189 12.486 -9.350 1.00 93.81 176 GLY A O 1
ATOM 1416 N N . TYR A 1 177 ? 12.473 11.143 -7.696 1.00 94.88 177 TYR A N 1
ATOM 1417 C CA . TYR A 1 177 ? 12.514 12.165 -6.650 1.00 94.88 177 TYR A CA 1
ATOM 1418 C C . TYR A 1 177 ? 13.925 12.709 -6.427 1.00 94.88 177 TYR A C 1
ATOM 1420 O O . TYR A 1 177 ? 14.088 13.916 -6.270 1.00 94.88 177 TYR A O 1
ATOM 1428 N N . THR A 1 178 ? 14.954 11.856 -6.492 1.00 94.50 178 THR A N 1
ATOM 1429 C CA . THR A 1 178 ? 16.350 12.312 -6.361 1.00 94.50 178 THR A CA 1
ATOM 1430 C C . THR A 1 178 ? 16.788 13.200 -7.527 1.00 94.50 178 THR A C 1
ATOM 1432 O O . THR A 1 178 ? 17.617 14.086 -7.342 1.00 94.50 178 THR A O 1
ATOM 1435 N N . LYS A 1 179 ? 16.202 13.011 -8.716 1.00 95.00 179 LYS A N 1
ATOM 1436 C CA . LYS A 1 179 ? 16.467 13.827 -9.912 1.00 95.00 179 LYS A CA 1
ATOM 1437 C C . LYS A 1 179 ? 15.656 15.120 -9.964 1.00 95.00 179 LYS A C 1
ATOM 1439 O O . LYS A 1 179 ? 16.043 16.043 -10.674 1.00 95.00 179 LYS A O 1
ATOM 1444 N N . SER A 1 180 ? 14.548 15.208 -9.230 1.00 93.88 180 SER A N 1
ATOM 1445 C CA . SER A 1 180 ? 13.731 16.421 -9.130 1.00 93.88 180 SER A CA 1
ATOM 1446 C C . SER A 1 180 ? 13.364 16.720 -7.669 1.00 93.88 180 SER A C 1
ATOM 1448 O O . SER A 1 180 ? 12.234 16.463 -7.242 1.00 93.88 180 SER A O 1
ATOM 1450 N N . PRO A 1 181 ? 14.302 17.294 -6.887 1.00 93.69 181 PRO A N 1
ATOM 1451 C CA . PRO A 1 181 ? 14.098 17.534 -5.460 1.00 93.69 181 PRO A CA 1
ATOM 1452 C C . PRO A 1 181 ? 12.924 18.471 -5.178 1.00 93.69 181 PRO A C 1
ATOM 1454 O O . PRO A 1 181 ? 12.103 18.176 -4.314 1.00 93.69 181 PRO A O 1
ATOM 1457 N N . LEU A 1 182 ? 12.786 19.558 -5.945 1.00 92.44 182 LEU A N 1
ATOM 1458 C CA . LEU A 1 182 ? 11.693 20.512 -5.752 1.00 92.44 182 LEU A CA 1
ATOM 1459 C C . LEU A 1 182 ? 10.328 19.854 -5.992 1.00 92.44 182 LEU A C 1
ATOM 1461 O O . LEU A 1 182 ? 9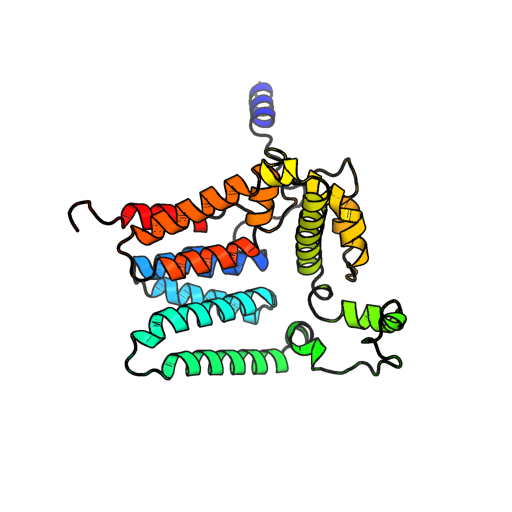.448 19.951 -5.142 1.00 92.44 182 LEU A O 1
ATOM 1465 N N . GLY A 1 183 ? 10.190 19.097 -7.086 1.00 91.31 183 GLY A N 1
ATOM 1466 C CA . GLY A 1 183 ? 8.972 18.340 -7.374 1.00 91.31 183 GLY A CA 1
ATOM 1467 C C . GLY A 1 183 ? 8.683 17.264 -6.324 1.00 91.31 183 GLY A C 1
ATOM 1468 O O . GLY A 1 183 ? 7.534 17.062 -5.955 1.00 91.31 183 GLY A O 1
ATOM 1469 N N . SER A 1 184 ? 9.706 16.625 -5.751 1.00 93.62 184 SER A N 1
ATOM 1470 C CA . SER A 1 184 ? 9.507 15.679 -4.641 1.00 93.62 184 SER A CA 1
ATOM 1471 C C . SER A 1 184 ? 9.034 16.350 -3.341 1.00 93.62 184 SER A C 1
ATOM 1473 O O . SER A 1 184 ? 8.309 15.740 -2.552 1.00 93.62 184 SER A O 1
ATOM 1475 N N . LEU A 1 185 ? 9.412 17.615 -3.118 1.00 95.75 185 LEU A N 1
ATOM 1476 C CA . LEU A 1 185 ? 9.026 18.379 -1.933 1.00 95.75 185 LEU A CA 1
ATOM 1477 C C . LEU A 1 185 ? 7.588 18.894 -2.026 1.00 95.75 185 LEU A C 1
ATOM 1479 O O . LEU A 1 185 ? 6.836 18.747 -1.060 1.00 95.75 185 LEU A O 1
ATOM 1483 N N . THR A 1 186 ? 7.214 19.469 -3.174 1.00 94.62 186 THR A N 1
ATOM 1484 C CA . THR A 1 186 ? 5.932 20.175 -3.372 1.00 94.62 186 THR A CA 1
ATOM 1485 C C . THR A 1 186 ? 4.913 19.418 -4.223 1.00 94.62 186 THR A C 1
ATOM 1487 O O . THR A 1 186 ? 3.768 19.846 -4.322 1.00 94.62 186 THR A O 1
ATOM 1490 N N . GLY A 1 187 ? 5.315 18.309 -4.839 1.00 93.56 187 GLY A N 1
ATOM 1491 C CA . GLY A 1 187 ? 4.500 17.526 -5.763 1.00 93.56 187 GLY A CA 1
ATOM 1492 C C . GLY A 1 187 ? 4.688 17.936 -7.222 1.00 93.56 187 GLY A C 1
ATOM 1493 O O . GLY A 1 187 ? 5.149 19.035 -7.537 1.00 93.56 187 GLY A O 1
ATOM 1494 N N . PHE A 1 188 ? 4.306 17.027 -8.119 1.00 90.00 188 PHE A N 1
ATOM 1495 C CA . PHE A 1 188 ? 4.307 17.221 -9.572 1.00 90.00 188 PHE A CA 1
ATOM 1496 C C . PHE A 1 188 ? 2.913 17.592 -10.114 1.00 90.00 188 PHE A C 1
ATOM 1498 O O . PHE A 1 188 ? 2.7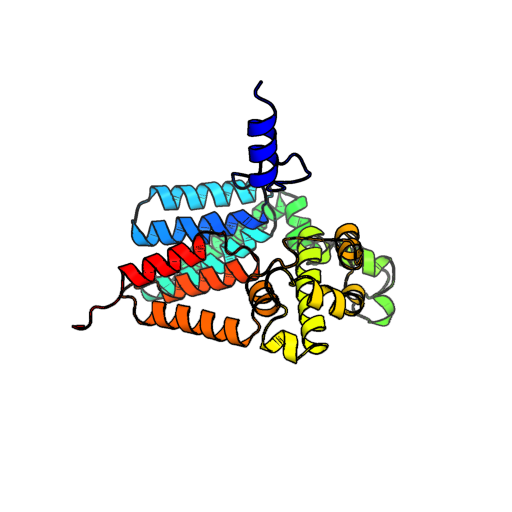52 17.822 -11.313 1.00 90.00 188 PHE A O 1
ATOM 1505 N N . GLY A 1 189 ? 1.904 17.675 -9.241 1.00 87.62 189 GLY A N 1
ATOM 1506 C CA . GLY A 1 189 ? 0.520 17.984 -9.583 1.00 87.62 189 GLY A CA 1
ATOM 1507 C C . GLY A 1 189 ? -0.367 16.744 -9.715 1.00 87.62 189 GLY A C 1
ATOM 1508 O O . GLY A 1 189 ? 0.097 15.618 -9.912 1.00 87.62 189 GLY A O 1
ATOM 1509 N N . LEU A 1 190 ? -1.677 16.965 -9.604 1.00 84.31 190 LEU A N 1
ATOM 1510 C CA . LEU A 1 190 ? -2.693 15.919 -9.722 1.00 84.31 190 LEU A CA 1
ATOM 1511 C C . LEU A 1 190 ? -2.623 15.236 -11.091 1.00 84.31 190 LEU A C 1
ATOM 1513 O O . LEU A 1 190 ? -2.616 15.905 -12.120 1.00 84.31 190 LEU A O 1
ATOM 1517 N N . GLY A 1 191 ? -2.588 13.902 -11.099 1.00 79.75 191 GLY A N 1
ATOM 1518 C CA . GLY A 1 191 ? -2.497 13.110 -12.331 1.00 79.75 191 GLY A CA 1
ATOM 1519 C C . GLY A 1 191 ? -1.096 13.039 -12.951 1.00 79.75 191 GLY A C 1
ATOM 1520 O O . GLY A 1 191 ? -0.896 12.298 -13.907 1.00 79.75 191 GLY A O 1
ATOM 1521 N N . ASN A 1 192 ? -0.096 13.723 -12.384 1.00 85.31 192 ASN A N 1
ATOM 1522 C CA . ASN A 1 192 ? 1.278 13.726 -12.902 1.00 85.31 192 ASN A CA 1
ATOM 1523 C C . ASN A 1 192 ? 2.196 12.720 -12.194 1.00 85.31 192 ASN A C 1
ATOM 1525 O O . ASN A 1 192 ? 3.422 12.850 -12.226 1.00 85.31 192 ASN A O 1
ATOM 1529 N N . SER A 1 193 ? 1.630 11.678 -11.579 1.00 86.44 193 SER A N 1
ATOM 1530 C CA . SER A 1 193 ? 2.405 10.663 -10.858 1.00 86.44 193 SER A CA 1
ATOM 1531 C C . SER A 1 193 ? 3.357 9.858 -11.754 1.00 86.44 193 SER A C 1
ATOM 1533 O O . SER A 1 193 ? 4.329 9.289 -11.255 1.00 86.44 193 SER A O 1
ATOM 1535 N N . ILE A 1 194 ? 3.142 9.880 -13.077 1.00 87.19 194 ILE A N 1
ATOM 1536 C CA . ILE A 1 194 ? 4.013 9.245 -14.078 1.00 87.19 194 ILE A CA 1
ATOM 1537 C C . ILE A 1 194 ? 5.352 9.956 -14.267 1.00 87.19 194 ILE A C 1
ATOM 1539 O O . ILE A 1 194 ? 6.342 9.331 -14.649 1.00 87.19 194 ILE A O 1
ATOM 1543 N N . TYR A 1 195 ? 5.402 11.259 -14.004 1.00 89.06 195 TYR A N 1
ATOM 1544 C CA . TYR A 1 195 ? 6.585 12.070 -14.259 1.00 89.06 195 TYR A CA 1
ATOM 1545 C C . TYR A 1 195 ? 7.823 11.592 -13.475 1.00 89.06 195 TYR A C 1
ATOM 1547 O O . TYR A 1 195 ? 8.835 11.275 -14.110 1.00 89.06 195 TYR A O 1
ATOM 1555 N N . PRO A 1 196 ? 7.778 11.440 -12.133 1.00 91.38 196 PRO A N 1
ATOM 1556 C CA . PRO A 1 196 ? 8.917 10.906 -11.386 1.00 91.38 196 PRO A CA 1
ATOM 1557 C C . PRO A 1 196 ? 9.266 9.467 -11.796 1.00 91.38 196 PRO A C 1
ATOM 1559 O O . PRO A 1 196 ? 10.444 9.124 -11.868 1.00 91.38 196 PRO A O 1
ATOM 1562 N N . VAL A 1 197 ? 8.280 8.637 -12.150 1.00 91.12 197 VAL A N 1
ATOM 1563 C CA . VAL A 1 197 ? 8.535 7.271 -12.642 1.00 91.12 197 VAL A CA 1
ATOM 1564 C C . VAL A 1 197 ? 9.391 7.291 -13.906 1.00 91.12 197 VAL A C 1
ATOM 1566 O O . VAL A 1 197 ? 10.385 6.571 -13.971 1.00 91.12 197 VAL A O 1
ATOM 1569 N N . ARG A 1 198 ? 9.066 8.148 -14.881 1.00 90.88 198 ARG A N 1
ATOM 1570 C CA . ARG A 1 198 ? 9.847 8.298 -16.121 1.00 90.88 198 ARG A CA 1
ATOM 1571 C C . ARG A 1 198 ? 11.268 8.786 -15.851 1.00 90.88 198 ARG A C 1
ATOM 1573 O O . ARG A 1 198 ? 12.214 8.245 -16.415 1.00 90.88 198 ARG A O 1
ATOM 1580 N N . LEU A 1 199 ? 11.438 9.745 -14.937 1.00 92.75 199 LEU A N 1
ATOM 1581 C CA . LEU A 1 199 ? 12.765 10.241 -14.558 1.00 92.75 199 LEU A CA 1
ATOM 1582 C C . LEU A 1 199 ? 13.663 9.135 -13.983 1.00 92.75 199 LEU A C 1
ATOM 1584 O O . LEU A 1 199 ? 14.852 9.073 -14.305 1.00 92.75 199 LEU A O 1
ATOM 1588 N N . GLY A 1 200 ? 13.122 8.264 -13.130 1.00 93.50 200 GLY A N 1
ATOM 1589 C CA . GLY A 1 200 ? 13.875 7.175 -12.501 1.00 93.50 200 GLY A CA 1
ATOM 1590 C C . GLY A 1 200 ? 13.878 5.848 -13.264 1.00 93.50 200 GLY A C 1
ATOM 1591 O O . GLY A 1 200 ? 14.566 4.915 -12.846 1.00 93.50 200 GLY A O 1
ATOM 1592 N N . HIS A 1 201 ? 13.154 5.760 -14.383 1.00 93.75 201 HIS A N 1
ATOM 1593 C CA . HIS A 1 201 ? 12.899 4.522 -15.123 1.00 93.75 201 HIS A CA 1
ATOM 1594 C C . HIS A 1 201 ? 14.178 3.775 -15.506 1.00 93.75 201 HIS A C 1
ATOM 1596 O O . HIS A 1 201 ? 14.371 2.634 -15.088 1.00 93.75 201 HIS A O 1
ATOM 1602 N N . ALA A 1 202 ? 15.098 4.446 -16.205 1.00 93.38 202 ALA A N 1
ATOM 1603 C CA . ALA A 1 202 ? 16.337 3.834 -16.689 1.00 93.38 202 ALA A CA 1
ATOM 1604 C C . ALA A 1 202 ? 17.210 3.257 -15.561 1.00 93.38 202 ALA A C 1
ATOM 1606 O O . ALA A 1 202 ? 17.930 2.285 -15.770 1.00 93.38 202 ALA A O 1
ATOM 1607 N N . GLN A 1 203 ? 17.151 3.841 -14.359 1.00 93.38 203 GLN A N 1
ATOM 1608 C CA . GLN A 1 203 ? 17.887 3.340 -13.199 1.00 93.38 203 GLN A CA 1
ATOM 1609 C C . GLN A 1 203 ? 17.179 2.135 -12.576 1.00 93.38 203 GLN A C 1
ATOM 1611 O O . GLN A 1 203 ? 17.822 1.123 -12.324 1.00 93.38 203 GLN A O 1
ATOM 1616 N N . ALA A 1 204 ? 15.856 2.201 -12.406 1.00 91.56 204 ALA A N 1
ATOM 1617 C CA . ALA A 1 204 ? 15.072 1.078 -11.895 1.00 91.56 204 ALA A CA 1
ATOM 1618 C C . ALA A 1 204 ? 15.095 -0.143 -12.831 1.00 91.56 204 ALA A C 1
ATOM 1620 O O . ALA A 1 204 ? 15.009 -1.275 -12.359 1.00 91.56 204 ALA A O 1
ATOM 1621 N N . LYS A 1 205 ? 15.229 0.071 -14.149 1.00 91.56 205 LYS A N 1
ATOM 1622 C CA . LYS A 1 205 ? 15.226 -0.994 -15.165 1.00 91.56 205 LYS A CA 1
ATOM 1623 C C . LYS A 1 205 ? 16.457 -1.893 -15.062 1.00 91.56 205 LYS A C 1
ATOM 1625 O O . LYS A 1 205 ? 16.345 -3.081 -15.332 1.00 91.56 205 LYS A O 1
ATOM 1630 N N . LYS A 1 206 ? 17.597 -1.354 -14.610 1.00 89.19 206 LYS A N 1
ATOM 1631 C CA . LYS A 1 206 ? 18.840 -2.119 -14.400 1.00 89.19 206 LYS A CA 1
ATOM 1632 C C . LYS A 1 206 ? 18.682 -3.217 -13.347 1.00 89.19 206 LYS A C 1
ATOM 1634 O O . LYS A 1 206 ? 19.250 -4.290 -13.495 1.00 89.19 206 LYS A O 1
ATOM 1639 N N . ASP A 1 207 ? 17.862 -2.968 -12.328 1.00 82.56 207 ASP A N 1
ATOM 1640 C CA . ASP A 1 207 ? 17.612 -3.913 -11.236 1.00 82.56 207 ASP A CA 1
ATOM 1641 C C . ASP A 1 207 ? 16.479 -4.910 -11.548 1.00 82.56 207 ASP A C 1
ATOM 1643 O O . ASP A 1 207 ? 16.188 -5.793 -10.735 1.00 82.56 207 ASP A O 1
ATOM 1647 N N . TYR A 1 208 ? 15.772 -4.743 -12.671 1.00 85.44 208 TYR A N 1
ATOM 1648 C CA . TYR A 1 208 ? 14.566 -5.508 -12.975 1.00 85.44 208 TYR A CA 1
ATOM 1649 C C . TYR A 1 208 ? 14.912 -6.838 -13.648 1.00 85.44 208 TYR A C 1
ATOM 1651 O O . TYR A 1 208 ? 15.358 -6.868 -14.792 1.00 85.44 208 TYR A O 1
ATOM 1659 N N . LYS A 1 209 ? 14.675 -7.952 -12.946 1.00 81.44 209 LYS A N 1
ATOM 1660 C CA . LYS A 1 209 ? 15.069 -9.296 -13.411 1.00 81.44 209 LYS A CA 1
ATOM 1661 C C . LYS A 1 209 ? 13.894 -10.166 -13.875 1.00 81.44 209 LYS A C 1
ATOM 1663 O O . LYS A 1 209 ? 14.121 -11.237 -14.430 1.00 81.44 209 LYS A O 1
ATOM 1668 N N . SER A 1 210 ? 12.647 -9.737 -13.657 1.00 77.81 210 SER A N 1
ATOM 1669 C CA . SER A 1 210 ? 11.454 -10.508 -14.041 1.00 77.81 210 SER A CA 1
ATOM 1670 C C . SER A 1 210 ? 11.215 -10.498 -15.556 1.00 77.81 210 SER A C 1
ATOM 1672 O O . SER A 1 210 ? 11.577 -9.556 -16.258 1.00 77.81 210 SER A O 1
ATOM 1674 N N . THR A 1 211 ? 10.553 -11.535 -16.070 1.00 78.25 211 THR A N 1
ATOM 1675 C CA . THR A 1 211 ? 10.182 -11.652 -17.492 1.00 78.25 211 THR A CA 1
ATOM 1676 C C . THR A 1 211 ? 8.990 -10.769 -17.878 1.00 78.25 211 THR A C 1
ATOM 1678 O O . THR A 1 211 ? 8.690 -10.609 -19.062 1.00 78.25 211 THR A O 1
ATOM 1681 N N . TYR A 1 212 ? 8.309 -10.159 -16.902 1.00 79.62 212 TYR A N 1
ATOM 1682 C CA . TYR A 1 212 ? 7.109 -9.347 -17.110 1.00 79.62 212 TYR A CA 1
ATOM 1683 C C . TYR A 1 212 ? 7.431 -7.908 -17.562 1.00 79.62 212 TYR A C 1
ATOM 1685 O O . TYR A 1 212 ? 7.173 -6.924 -16.875 1.00 79.62 212 TYR A O 1
ATOM 1693 N N . LEU A 1 213 ? 8.009 -7.777 -18.758 1.00 84.12 213 LEU A N 1
ATOM 1694 C CA . LEU A 1 213 ? 8.585 -6.517 -19.245 1.00 84.12 213 LEU A CA 1
ATOM 1695 C C . LEU A 1 213 ? 7.593 -5.559 -19.907 1.00 84.12 213 LEU A C 1
ATOM 1697 O O . LEU A 1 213 ? 7.919 -4.388 -20.073 1.00 84.12 213 LEU A O 1
ATOM 1701 N N . LYS A 1 214 ? 6.401 -6.023 -20.300 1.00 83.75 214 LYS A N 1
ATOM 1702 C CA . LYS A 1 214 ? 5.442 -5.194 -21.048 1.00 83.75 214 LYS A CA 1
ATOM 1703 C C . LYS A 1 214 ? 5.100 -3.908 -20.294 1.00 83.75 214 LYS A C 1
ATOM 1705 O O . LYS A 1 214 ? 5.315 -2.822 -20.808 1.00 83.75 214 LYS A O 1
ATOM 1710 N N . GLU A 1 215 ? 4.652 -4.049 -19.050 1.00 79.50 215 GLU A N 1
ATOM 1711 C CA . GLU A 1 215 ? 4.280 -2.920 -18.193 1.00 79.50 215 GLU A CA 1
ATOM 1712 C C . GLU A 1 215 ? 5.471 -1.988 -17.922 1.00 79.50 215 GLU A C 1
ATOM 1714 O O . GLU A 1 215 ? 5.330 -0.771 -17.947 1.00 79.50 215 GLU A O 1
ATOM 1719 N N . VAL A 1 216 ? 6.660 -2.558 -17.713 1.00 87.00 216 VAL A N 1
ATOM 1720 C CA . VAL A 1 216 ? 7.895 -1.795 -17.492 1.00 87.00 216 VAL A CA 1
ATOM 1721 C C . VAL A 1 216 ? 8.256 -0.966 -18.723 1.00 87.00 216 VAL A C 1
ATOM 1723 O O . VAL A 1 216 ? 8.578 0.209 -18.592 1.00 87.00 216 VAL A O 1
ATOM 1726 N N . ASN A 1 217 ? 8.191 -1.551 -19.917 1.00 88.56 217 ASN A N 1
ATOM 1727 C CA . ASN A 1 217 ? 8.526 -0.860 -21.160 1.00 88.56 217 ASN A CA 1
ATOM 1728 C C . ASN A 1 217 ? 7.466 0.181 -21.545 1.00 88.56 217 ASN A C 1
ATOM 1730 O O . ASN A 1 217 ? 7.825 1.265 -21.996 1.00 88.56 217 ASN A O 1
ATOM 1734 N N . ASP A 1 218 ? 6.182 -0.104 -21.312 1.00 86.62 218 ASP A N 1
ATOM 1735 C CA . ASP A 1 218 ? 5.090 0.831 -21.603 1.00 86.62 218 ASP A CA 1
ATOM 1736 C C . ASP A 1 218 ? 5.243 2.136 -20.795 1.00 86.62 218 ASP A C 1
ATOM 1738 O O . ASP A 1 218 ? 5.021 3.219 -21.329 1.00 86.62 218 ASP A O 1
ATOM 1742 N N . LEU A 1 219 ? 5.731 2.070 -19.548 1.00 85.44 219 LEU A N 1
ATOM 1743 C CA . LEU A 1 219 ? 5.976 3.249 -18.699 1.00 85.44 219 LEU A CA 1
ATOM 1744 C C . LEU A 1 219 ? 7.048 4.213 -19.235 1.00 85.44 219 LEU A C 1
ATOM 1746 O O . LEU A 1 219 ? 7.062 5.384 -18.849 1.00 85.44 219 LEU A O 1
ATOM 1750 N N . GLU A 1 220 ? 7.942 3.734 -20.101 1.00 85.44 220 GLU A N 1
ATOM 1751 C CA . GLU A 1 220 ? 8.966 4.553 -20.764 1.00 85.44 220 GLU A CA 1
ATOM 1752 C C . GLU A 1 220 ? 8.359 5.412 -21.884 1.00 85.44 220 GLU A C 1
ATOM 1754 O O . GLU A 1 220 ? 8.844 6.504 -22.177 1.00 85.44 220 GLU A O 1
ATOM 1759 N N . ASN A 1 221 ? 7.271 4.936 -22.497 1.00 84.56 221 ASN A N 1
ATOM 1760 C CA . ASN A 1 221 ? 6.653 5.570 -23.651 1.00 84.56 221 ASN A CA 1
ATOM 1761 C C . ASN A 1 221 ? 5.977 6.902 -23.255 1.00 84.56 221 ASN A C 1
ATOM 1763 O O . ASN A 1 221 ? 5.062 6.903 -22.423 1.00 84.56 221 ASN A O 1
ATOM 1767 N N . PRO A 1 222 ? 6.344 8.039 -23.879 1.00 78.94 222 PRO A N 1
ATOM 1768 C CA . PRO A 1 222 ? 5.726 9.339 -23.612 1.00 78.94 222 PRO A CA 1
ATOM 1769 C C . PRO A 1 222 ? 4.209 9.363 -23.835 1.00 78.94 222 PRO A C 1
ATOM 1771 O O . PRO A 1 222 ? 3.500 10.053 -23.100 1.00 78.94 222 PRO A O 1
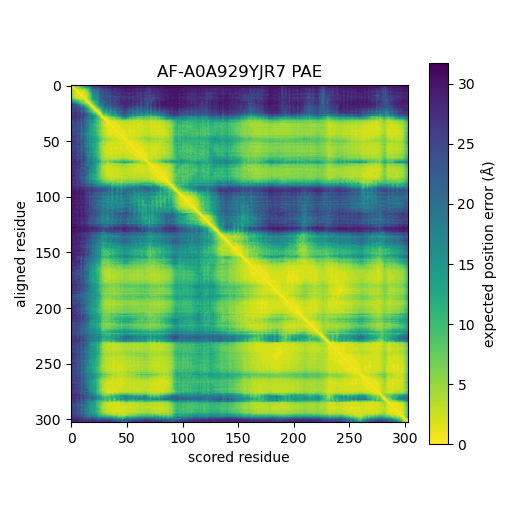ATOM 1774 N N . ASN A 1 223 ? 3.724 8.569 -24.795 1.00 79.25 223 ASN A N 1
ATOM 1775 C CA . ASN A 1 223 ? 2.312 8.481 -25.179 1.00 79.25 223 ASN A CA 1
ATOM 1776 C C . ASN A 1 223 ? 1.514 7.496 -24.313 1.00 79.25 223 ASN A C 1
ATOM 1778 O O . ASN A 1 223 ? 0.297 7.388 -24.461 1.00 79.25 223 ASN A O 1
ATOM 1782 N N . TYR A 1 224 ? 2.183 6.743 -23.436 1.00 78.75 224 TYR A N 1
ATOM 1783 C CA . TYR A 1 224 ? 1.503 5.870 -22.492 1.00 78.75 224 TYR A CA 1
ATOM 1784 C C . TYR A 1 224 ? 0.984 6.698 -21.319 1.00 78.75 224 TYR A C 1
ATOM 1786 O O . TYR A 1 224 ? 1.759 7.283 -20.560 1.00 78.75 224 TYR A O 1
ATOM 1794 N N . HIS A 1 225 ? -0.337 6.738 -21.188 1.00 67.44 225 HIS A N 1
ATOM 1795 C CA . HIS A 1 225 ? -1.033 7.353 -20.070 1.00 67.44 225 HIS A CA 1
ATOM 1796 C C . HIS A 1 225 ? -1.613 6.237 -19.205 1.00 67.44 225 HIS A C 1
ATOM 1798 O O . HIS A 1 225 ? -2.545 5.546 -19.612 1.00 67.44 225 HIS A O 1
ATOM 1804 N N . ASP A 1 226 ? -1.016 6.035 -18.035 1.00 67.69 226 ASP A N 1
ATOM 1805 C CA . ASP A 1 226 ? -1.585 5.207 -16.977 1.00 67.69 226 ASP A CA 1
ATOM 1806 C C . ASP A 1 226 ? -2.194 6.154 -15.949 1.00 67.69 226 ASP A C 1
ATOM 1808 O O . ASP A 1 226 ? -1.489 6.994 -15.390 1.00 67.69 226 ASP A O 1
ATOM 1812 N N . ASP A 1 227 ? -3.497 6.036 -15.709 1.00 58.19 227 ASP A N 1
ATOM 1813 C CA . ASP A 1 227 ? -4.200 6.848 -14.708 1.00 58.19 227 ASP A CA 1
ATOM 1814 C C . ASP A 1 227 ? -3.790 6.459 -13.266 1.00 58.19 227 ASP A C 1
ATOM 1816 O O . ASP A 1 227 ? -4.097 7.160 -12.297 1.00 58.19 227 ASP A O 1
ATOM 1820 N N . SER A 1 228 ? -3.081 5.335 -13.121 1.00 62.00 228 SER A N 1
ATOM 1821 C CA . SER A 1 228 ? -2.754 4.640 -11.874 1.00 62.00 228 SER A CA 1
ATOM 1822 C C . SER A 1 228 ? -1.300 4.156 -11.899 1.00 62.00 228 SER A C 1
ATOM 1824 O O . SER A 1 228 ? -0.991 2.969 -11.996 1.00 62.00 228 SER A O 1
ATOM 1826 N N . VAL A 1 229 ? -0.361 5.108 -11.922 1.00 64.75 229 VAL A N 1
ATOM 1827 C CA . VAL A 1 229 ? 1.052 4.781 -12.170 1.00 64.75 229 VAL A CA 1
ATOM 1828 C C . VAL A 1 229 ? 1.721 4.159 -10.942 1.00 64.75 229 VAL A C 1
ATOM 1830 O O . VAL A 1 229 ? 2.648 3.354 -11.062 1.00 64.75 229 VAL A O 1
ATOM 1833 N N . SER A 1 230 ? 1.293 4.549 -9.748 1.00 64.44 230 SER A N 1
ATOM 1834 C CA . SER A 1 230 ? 1.855 4.050 -8.497 1.00 64.44 230 SER A CA 1
ATOM 1835 C C . SER A 1 230 ? 1.164 2.747 -8.077 1.00 64.44 230 SER A C 1
ATOM 1837 O O . SER A 1 230 ? 0.229 2.289 -8.695 1.00 64.44 230 SER A O 1
ATOM 1839 N N . TYR A 1 231 ? 1.635 2.076 -7.033 1.00 74.44 231 TYR A N 1
ATOM 1840 C CA . TYR A 1 231 ? 0.836 1.031 -6.366 1.00 74.44 231 TYR A CA 1
ATOM 1841 C C . TYR A 1 231 ? 0.909 1.181 -4.849 1.00 74.44 231 TYR A C 1
ATOM 1843 O O . TYR A 1 231 ? 0.614 0.262 -4.101 1.00 74.44 231 TYR A O 1
ATOM 1851 N N . CYS A 1 232 ? 1.329 2.355 -4.390 1.00 84.25 232 CYS A N 1
ATOM 1852 C CA . CYS A 1 232 ? 1.544 2.696 -3.001 1.00 84.25 232 CYS A CA 1
ATOM 1853 C C . CYS A 1 232 ? 1.016 4.111 -2.792 1.00 84.25 232 CYS A C 1
ATOM 1855 O O . CYS A 1 232 ? 1.393 5.026 -3.528 1.00 84.25 232 CYS A O 1
ATOM 1857 N N . LEU A 1 233 ? 0.143 4.294 -1.801 1.00 87.50 233 LEU A N 1
ATOM 1858 C CA . LEU A 1 233 ? -0.510 5.578 -1.559 1.00 87.50 233 LEU A CA 1
ATOM 1859 C C . LEU A 1 233 ? 0.514 6.645 -1.202 1.00 87.50 233 LEU A C 1
ATOM 1861 O O . LEU A 1 233 ? 0.371 7.792 -1.602 1.00 87.50 233 LEU A O 1
ATOM 1865 N N . TYR A 1 234 ? 1.565 6.263 -0.483 1.00 89.81 234 TYR A N 1
ATOM 1866 C CA . TYR A 1 234 ? 2.637 7.175 -0.105 1.00 89.81 234 TYR A CA 1
ATOM 1867 C C . TYR A 1 234 ? 3.346 7.739 -1.328 1.00 89.81 234 TYR A C 1
ATOM 1869 O O . TYR A 1 234 ? 3.489 8.950 -1.446 1.00 89.81 234 TYR A O 1
ATOM 1877 N N . ILE A 1 235 ? 3.718 6.866 -2.266 1.00 90.31 235 ILE A N 1
ATOM 1878 C CA . ILE A 1 235 ? 4.321 7.272 -3.537 1.00 90.31 235 ILE A CA 1
ATOM 1879 C C . ILE A 1 235 ? 3.350 8.140 -4.331 1.00 90.31 235 ILE A C 1
ATOM 1881 O O . ILE A 1 235 ? 3.757 9.158 -4.876 1.00 90.31 235 ILE A O 1
ATOM 1885 N N . ARG A 1 236 ? 2.056 7.805 -4.338 1.00 88.62 236 ARG A N 1
ATOM 1886 C CA . ARG A 1 236 ? 1.049 8.641 -4.991 1.00 88.62 236 ARG A CA 1
ATOM 1887 C C . ARG A 1 236 ? 0.987 10.045 -4.393 1.00 88.62 236 ARG A C 1
ATOM 1889 O O . ARG A 1 236 ? 1.073 11.016 -5.135 1.00 88.62 236 ARG A O 1
ATOM 1896 N N . ILE A 1 237 ? 0.876 10.153 -3.068 1.00 91.00 237 ILE A N 1
ATOM 1897 C CA . ILE A 1 237 ? 0.799 11.441 -2.370 1.00 91.00 237 ILE A CA 1
ATOM 1898 C C . ILE A 1 237 ? 2.078 12.247 -2.598 1.00 91.00 237 ILE A C 1
ATOM 1900 O O . ILE A 1 237 ? 1.985 13.429 -2.904 1.00 91.00 237 ILE A O 1
ATOM 1904 N N . ILE A 1 238 ? 3.257 11.625 -2.502 1.00 93.12 238 ILE A N 1
ATOM 1905 C CA . ILE A 1 238 ? 4.528 12.318 -2.758 1.00 93.12 238 ILE A CA 1
ATOM 1906 C C . ILE A 1 238 ? 4.587 12.793 -4.212 1.00 93.12 238 ILE A C 1
ATOM 1908 O O . ILE A 1 238 ? 4.949 13.937 -4.467 1.00 93.12 238 ILE A O 1
ATOM 1912 N N . SER A 1 239 ? 4.197 11.954 -5.169 1.00 91.44 239 SER A N 1
ATOM 1913 C CA . SER A 1 239 ? 4.218 12.338 -6.577 1.00 91.44 239 SER A CA 1
ATOM 1914 C C . SER A 1 239 ? 3.194 13.429 -6.916 1.00 91.44 239 SER A C 1
ATOM 1916 O O . SER A 1 239 ? 3.488 14.304 -7.720 1.00 91.44 239 SER A O 1
ATOM 1918 N N . GLU A 1 240 ? 2.000 13.423 -6.328 1.00 90.56 240 GLU A N 1
ATOM 1919 C CA . GLU A 1 240 ? 0.964 14.413 -6.659 1.00 90.56 240 GLU A CA 1
ATOM 1920 C C . GLU A 1 240 ? 1.112 15.711 -5.846 1.00 90.56 240 GLU A C 1
ATOM 1922 O O . GLU A 1 240 ? 1.025 16.801 -6.410 1.00 90.56 240 GLU A O 1
ATOM 1927 N N . PHE A 1 241 ? 1.385 15.601 -4.542 1.00 92.81 241 PHE A N 1
ATOM 1928 C CA . PHE A 1 241 ? 1.334 16.703 -3.568 1.00 92.81 241 PHE A CA 1
ATOM 1929 C C . PHE A 1 241 ? 2.649 16.949 -2.811 1.00 92.81 241 PHE A C 1
ATOM 1931 O O . PHE A 1 241 ? 2.750 17.908 -2.046 1.00 92.81 241 PHE A O 1
ATOM 1938 N N . GLY A 1 242 ? 3.649 16.087 -2.983 1.00 95.00 242 GLY A N 1
ATOM 1939 C CA . GLY A 1 242 ? 4.952 16.225 -2.342 1.00 95.00 242 GLY A CA 1
ATOM 1940 C C . GLY A 1 242 ? 5.041 15.610 -0.947 1.00 95.00 242 GLY A C 1
ATOM 1941 O O . GLY A 1 242 ? 4.049 15.262 -0.295 1.00 95.00 242 GLY A O 1
ATOM 1942 N N . ILE A 1 243 ? 6.276 15.466 -0.466 1.00 96.44 243 ILE A N 1
ATOM 1943 C CA . ILE A 1 243 ? 6.557 14.849 0.835 1.00 96.44 243 ILE A CA 1
ATOM 1944 C C . ILE A 1 243 ? 6.035 15.685 2.013 1.00 96.44 243 ILE A C 1
ATOM 1946 O O . ILE A 1 243 ? 5.650 15.127 3.040 1.00 96.44 243 ILE A O 1
ATOM 1950 N N . ILE A 1 244 ? 5.959 17.013 1.861 1.00 96.31 244 ILE A N 1
ATOM 1951 C CA . ILE A 1 244 ? 5.421 17.904 2.899 1.00 96.31 244 ILE A CA 1
ATOM 1952 C C . ILE A 1 244 ? 3.944 17.581 3.142 1.00 96.31 244 ILE A C 1
ATOM 1954 O O . ILE A 1 244 ? 3.529 17.401 4.289 1.00 96.31 244 ILE A O 1
ATOM 1958 N N . ALA A 1 245 ? 3.162 17.432 2.069 1.00 95.31 245 ALA A N 1
ATOM 1959 C CA . ALA A 1 245 ? 1.760 17.047 2.165 1.00 95.31 245 ALA A CA 1
ATOM 1960 C C . ALA A 1 245 ? 1.598 15.661 2.803 1.00 95.31 245 ALA A C 1
ATOM 1962 O O . ALA A 1 245 ? 0.716 15.474 3.643 1.00 95.31 245 ALA A O 1
ATOM 1963 N N . LEU A 1 246 ? 2.483 14.710 2.475 1.00 94.69 246 LEU A N 1
ATOM 1964 C CA . LEU A 1 246 ? 2.468 13.396 3.113 1.00 94.69 246 LEU A CA 1
ATOM 1965 C C . LEU A 1 246 ? 2.683 13.492 4.631 1.00 94.69 246 LEU A C 1
ATOM 1967 O O . LEU A 1 246 ? 1.941 12.868 5.392 1.00 94.69 246 LEU A O 1
ATOM 1971 N N . PHE A 1 247 ? 3.663 14.276 5.087 1.00 96.38 247 PHE A N 1
ATOM 1972 C CA . PHE A 1 247 ? 3.911 14.444 6.520 1.00 96.38 247 PHE A CA 1
ATOM 1973 C C . PHE A 1 247 ? 2.744 15.118 7.238 1.00 96.38 247 PHE A C 1
ATOM 1975 O O . PHE A 1 247 ? 2.359 14.657 8.311 1.00 96.38 247 PHE A O 1
ATOM 1982 N N . LEU A 1 248 ? 2.137 16.148 6.641 1.00 96.94 248 LEU A N 1
ATOM 1983 C CA . LEU A 1 248 ? 0.937 16.785 7.190 1.00 96.94 248 LEU A CA 1
ATOM 1984 C C . LEU A 1 248 ? -0.228 15.795 7.293 1.00 96.94 248 LEU A C 1
ATOM 1986 O O . LEU A 1 248 ? -0.918 15.751 8.313 1.00 96.94 248 LEU A O 1
ATOM 1990 N N . PHE A 1 249 ? -0.414 14.958 6.272 1.00 94.25 249 PHE A N 1
ATOM 1991 C CA . PHE A 1 249 ? -1.446 13.929 6.262 1.00 94.25 249 PHE A CA 1
ATOM 1992 C C . PHE A 1 249 ? -1.217 12.872 7.353 1.00 94.25 249 PHE A C 1
ATOM 1994 O O . PHE A 1 249 ? -2.120 12.588 8.141 1.00 94.25 249 PHE A O 1
ATOM 2001 N N . ILE A 1 250 ? 0.002 12.334 7.468 1.00 94.94 250 ILE A N 1
ATOM 2002 C CA . ILE A 1 250 ? 0.369 11.375 8.523 1.00 94.94 250 ILE A CA 1
ATOM 2003 C C . ILE A 1 250 ? 0.201 12.007 9.910 1.00 94.94 250 ILE A C 1
ATOM 2005 O O . ILE A 1 250 ? -0.392 11.390 10.799 1.00 94.94 250 ILE A O 1
ATOM 2009 N N . PHE A 1 251 ? 0.675 13.243 10.092 1.00 97.00 251 PHE A N 1
ATOM 2010 C CA . PHE A 1 251 ? 0.526 13.991 11.338 1.00 97.00 251 PHE A CA 1
ATOM 2011 C C . PHE A 1 251 ? -0.947 14.133 11.729 1.00 97.00 251 PHE A C 1
ATOM 2013 O O . PHE A 1 251 ? -1.309 13.859 12.874 1.00 97.00 251 PHE A O 1
ATOM 2020 N N . TYR A 1 252 ? -1.811 14.483 10.774 1.00 96.38 252 TYR A N 1
ATOM 2021 C CA . TYR A 1 252 ? -3.247 14.596 11.001 1.00 96.38 252 TYR A CA 1
ATOM 2022 C C . TYR A 1 252 ? -3.878 13.263 11.436 1.00 96.38 252 TYR A C 1
ATOM 2024 O O . TYR A 1 252 ? -4.644 13.232 12.402 1.00 96.38 252 TYR A O 1
ATOM 2032 N N . LEU A 1 253 ? -3.517 12.143 10.800 1.00 95.69 253 LEU A N 1
ATOM 2033 C CA . LEU A 1 253 ? -4.019 10.820 11.192 1.00 95.69 253 LEU A CA 1
ATOM 2034 C C . LEU A 1 253 ? -3.557 10.407 12.600 1.00 95.69 253 LEU A C 1
ATOM 2036 O O . LEU A 1 253 ? -4.346 9.858 13.374 1.00 95.69 253 LEU A O 1
ATOM 2040 N N . ILE A 1 254 ? -2.307 10.710 12.964 1.00 96.56 254 ILE A N 1
ATOM 2041 C CA . ILE A 1 254 ? -1.777 10.475 14.317 1.00 96.56 254 ILE A CA 1
ATOM 2042 C C . ILE A 1 254 ? -2.494 11.364 15.340 1.00 96.56 254 ILE A C 1
ATOM 2044 O O . ILE A 1 254 ? -2.858 10.891 16.419 1.00 96.56 254 ILE A O 1
ATOM 2048 N N . TYR A 1 255 ? -2.737 12.633 15.004 1.00 96.38 255 TYR A N 1
ATOM 2049 C CA . TYR A 1 255 ? -3.494 13.565 15.838 1.00 96.38 255 TYR A CA 1
ATOM 2050 C C . TYR A 1 255 ? -4.922 13.060 16.094 1.00 96.38 255 TYR A C 1
ATOM 2052 O O . TYR A 1 255 ? -5.367 13.029 17.245 1.00 96.38 255 TYR A O 1
ATOM 2060 N N . LEU A 1 256 ? -5.617 12.591 15.052 1.00 95.94 256 LEU A N 1
ATOM 2061 C CA . LEU A 1 256 ? -6.939 11.975 15.185 1.00 95.94 256 LEU A CA 1
ATOM 2062 C C . LEU A 1 256 ? -6.905 10.749 16.097 1.00 95.94 256 LEU A C 1
ATOM 2064 O O . LEU A 1 256 ? -7.736 10.639 17.000 1.00 95.94 256 LEU A O 1
ATOM 2068 N N . ALA A 1 257 ? -5.925 9.860 15.909 1.00 95.12 257 ALA A N 1
ATOM 2069 C CA . ALA A 1 257 ? -5.753 8.705 16.779 1.00 95.12 257 ALA A CA 1
ATOM 2070 C C . ALA A 1 257 ? -5.570 9.150 18.238 1.00 95.12 257 ALA A C 1
ATOM 2072 O O . ALA A 1 257 ? -6.338 8.732 19.101 1.00 95.12 257 ALA A O 1
ATOM 2073 N N . LYS A 1 258 ? -4.617 10.049 18.523 1.00 95.00 258 LYS A N 1
ATOM 2074 C CA . LYS A 1 258 ? -4.313 10.538 19.883 1.00 95.00 258 LYS A CA 1
ATOM 2075 C C . LYS A 1 258 ? -5.555 11.058 20.620 1.00 95.00 258 LYS A C 1
ATOM 2077 O O . LYS A 1 258 ? -5.700 10.825 21.826 1.00 95.00 258 LYS A O 1
ATOM 2082 N N . ASN A 1 259 ? -6.452 11.711 19.888 1.00 93.69 259 ASN A N 1
ATOM 2083 C CA . ASN A 1 259 ? -7.670 12.309 20.427 1.00 93.69 259 ASN A CA 1
ATOM 2084 C C . ASN A 1 259 ? -8.868 11.354 20.487 1.00 93.69 259 ASN A C 1
ATOM 2086 O O . ASN A 1 259 ? -9.902 11.733 21.028 1.00 93.69 259 ASN A O 1
ATOM 2090 N N . SER A 1 260 ? -8.760 10.126 19.980 1.00 93.25 260 SER A N 1
ATOM 2091 C CA . SER A 1 260 ? -9.823 9.121 20.068 1.00 93.25 260 SER A CA 1
ATOM 2092 C C . SER A 1 260 ? -9.793 8.360 21.402 1.00 93.25 260 SER A C 1
ATOM 2094 O O . SER A 1 260 ? -8.732 8.040 21.951 1.00 93.25 260 SER A O 1
ATOM 2096 N N . ARG A 1 261 ? -10.978 8.002 21.910 1.00 90.75 261 ARG A N 1
ATOM 2097 C CA . ARG A 1 261 ? -11.178 7.135 23.086 1.00 90.75 261 ARG A CA 1
ATOM 2098 C C . ARG A 1 261 ? -10.956 5.643 22.793 1.00 90.75 261 ARG A C 1
ATOM 2100 O O . ARG A 1 261 ? -10.871 4.848 23.725 1.00 90.75 261 ARG A O 1
ATOM 2107 N N . LEU A 1 262 ? -10.834 5.235 21.527 1.00 90.12 262 LEU A N 1
ATOM 2108 C CA . LEU A 1 262 ? -10.725 3.819 21.165 1.00 90.12 262 LEU A CA 1
ATOM 2109 C C . LEU A 1 262 ? -9.428 3.180 21.666 1.00 90.12 262 LEU A C 1
ATOM 2111 O O . LEU A 1 262 ? -8.335 3.699 21.457 1.00 90.12 262 LEU A O 1
ATOM 2115 N N . ALA A 1 263 ? -9.541 1.986 22.252 1.00 87.75 263 ALA A N 1
ATOM 2116 C CA . ALA A 1 263 ? -8.394 1.241 22.774 1.00 87.75 263 ALA A CA 1
ATOM 2117 C C . ALA A 1 263 ? -7.446 0.718 21.675 1.00 87.75 263 ALA A C 1
ATOM 2119 O O . ALA A 1 263 ? -6.265 0.501 21.929 1.00 87.75 263 ALA A O 1
ATOM 2120 N N . PHE A 1 264 ? -7.953 0.497 20.460 1.00 89.12 264 PHE A N 1
ATOM 2121 C CA . PHE A 1 264 ? -7.211 -0.085 19.334 1.00 89.12 264 PHE A CA 1
ATOM 2122 C C . PHE A 1 264 ? -6.781 0.954 18.284 1.00 89.12 264 PHE A C 1
ATOM 2124 O O . PHE A 1 264 ? -6.265 0.579 17.237 1.00 89.12 264 PHE A O 1
ATOM 2131 N N . ARG A 1 265 ? -6.939 2.257 18.564 1.00 92.31 265 ARG A N 1
ATOM 2132 C CA . ARG A 1 265 ? -6.662 3.376 17.639 1.00 92.31 265 ARG A CA 1
ATOM 2133 C C . ARG A 1 265 ? -5.329 3.282 16.882 1.00 92.31 265 ARG A C 1
ATOM 2135 O O . ARG A 1 265 ? -5.308 3.420 15.666 1.00 92.31 265 ARG A O 1
ATOM 2142 N N . TYR A 1 266 ? -4.229 3.006 17.585 1.00 92.44 266 TYR A N 1
ATOM 2143 C CA . TYR A 1 266 ? -2.889 2.970 16.993 1.00 92.44 266 TYR A CA 1
ATOM 2144 C C . TYR A 1 266 ? -2.640 1.682 16.210 1.00 92.44 266 TYR A C 1
ATOM 2146 O O . TYR A 1 266 ? -1.980 1.717 15.181 1.00 92.44 266 TYR A O 1
ATOM 2154 N N . HIS A 1 267 ? -3.226 0.567 16.648 1.00 90.69 267 HIS A N 1
ATOM 2155 C CA . HIS A 1 267 ? -3.177 -0.688 15.903 1.00 90.69 267 HIS A CA 1
ATOM 2156 C C . HIS A 1 267 ? -3.968 -0.561 14.603 1.00 90.69 267 HIS A C 1
ATOM 2158 O O . HIS A 1 267 ? -3.481 -0.958 13.554 1.00 90.69 267 HIS A O 1
ATOM 2164 N N . TYR A 1 268 ? -5.145 0.070 14.648 1.00 92.31 268 TYR A N 1
ATOM 2165 C CA . TYR A 1 268 ? -5.915 0.369 13.446 1.00 92.31 268 TYR A CA 1
ATOM 2166 C C . TYR A 1 268 ? -5.116 1.271 12.491 1.00 92.31 268 TYR A C 1
ATOM 2168 O O . TYR A 1 268 ? -4.974 0.938 11.318 1.00 92.31 268 TYR A O 1
ATOM 2176 N N . LEU A 1 269 ? -4.506 2.349 12.996 1.00 93.75 269 LEU A N 1
ATOM 2177 C CA . LEU A 1 269 ? -3.656 3.222 12.182 1.00 93.75 269 LEU A CA 1
ATOM 2178 C C . LEU A 1 269 ? -2.482 2.462 11.541 1.00 93.75 269 LEU A C 1
ATOM 2180 O O . LEU A 1 269 ? -2.214 2.638 10.357 1.00 93.75 269 LEU A O 1
ATOM 2184 N N . PHE A 1 270 ? -1.812 1.590 12.296 1.00 91.81 270 PHE A N 1
ATOM 2185 C CA . PHE A 1 270 ? -0.682 0.810 11.792 1.00 91.81 270 PHE A CA 1
ATOM 2186 C C . PHE A 1 270 ? -1.105 -0.203 10.718 1.00 91.81 270 PHE A C 1
ATOM 2188 O O . PHE A 1 270 ? -0.424 -0.334 9.704 1.00 91.81 270 PHE A O 1
ATOM 2195 N N . ILE A 1 271 ? -2.261 -0.857 10.888 1.00 90.94 271 ILE A N 1
ATOM 2196 C CA . ILE A 1 271 ? -2.853 -1.730 9.862 1.00 90.94 271 ILE A CA 1
ATOM 2197 C C . ILE A 1 271 ? -3.125 -0.941 8.583 1.00 90.94 271 ILE A C 1
ATOM 2199 O O . ILE A 1 271 ? -2.744 -1.379 7.502 1.00 90.94 271 ILE A O 1
ATOM 2203 N N . ILE A 1 272 ? -3.744 0.237 8.702 1.00 91.31 272 ILE A N 1
ATOM 2204 C CA . ILE A 1 272 ? -3.988 1.124 7.562 1.00 91.31 272 ILE A CA 1
ATOM 2205 C C . ILE A 1 272 ? -2.668 1.482 6.878 1.00 91.31 272 ILE A C 1
ATOM 2207 O O . ILE A 1 272 ? -2.560 1.339 5.663 1.00 91.31 272 ILE A O 1
ATOM 2211 N N . PHE A 1 273 ? -1.643 1.873 7.634 1.00 91.00 273 PHE A N 1
ATOM 2212 C CA . PHE A 1 273 ? -0.353 2.220 7.049 1.00 91.00 273 PHE A CA 1
ATOM 2213 C C . PHE A 1 273 ? 0.309 1.063 6.302 1.00 91.00 273 PHE A C 1
ATOM 2215 O O . PHE A 1 273 ? 0.751 1.225 5.165 1.00 91.00 273 PHE A O 1
ATOM 2222 N N . TYR A 1 274 ? 0.317 -0.123 6.906 1.00 88.50 274 TYR A N 1
ATOM 2223 C CA . TYR A 1 274 ? 0.825 -1.326 6.260 1.00 88.50 274 TYR A CA 1
ATOM 2224 C C . TYR A 1 274 ? 0.080 -1.630 4.956 1.00 88.50 274 TYR A C 1
ATOM 2226 O O . TYR A 1 274 ? 0.701 -1.855 3.918 1.00 88.50 274 TYR A O 1
ATOM 2234 N N . LEU A 1 275 ? -1.251 -1.597 4.996 1.00 86.88 275 LEU A N 1
ATOM 2235 C CA . LEU A 1 275 ? -2.072 -1.900 3.838 1.00 86.88 275 LEU A CA 1
ATOM 2236 C C . LEU A 1 275 ? -1.788 -0.919 2.688 1.00 86.88 275 LEU A C 1
ATOM 2238 O O . LEU A 1 275 ? -1.471 -1.348 1.582 1.00 86.88 275 LEU A O 1
ATOM 2242 N N . TYR A 1 276 ? -1.799 0.391 2.944 1.00 87.50 276 TYR A N 1
ATOM 2243 C CA . TYR A 1 276 ? -1.568 1.415 1.915 1.00 87.50 276 TYR A CA 1
ATOM 2244 C C . TYR A 1 276 ? -0.113 1.544 1.437 1.00 87.50 276 TYR A C 1
ATOM 2246 O O . TYR A 1 276 ? 0.129 2.158 0.396 1.00 87.50 276 TYR A O 1
ATOM 2254 N N . LEU A 1 277 ? 0.853 0.904 2.105 1.00 83.62 277 LEU A N 1
ATOM 2255 C CA . LEU A 1 277 ? 2.183 0.691 1.519 1.00 83.62 277 LEU A CA 1
ATOM 2256 C C . LEU A 1 277 ? 2.088 -0.114 0.218 1.00 83.62 277 LEU A C 1
ATOM 2258 O O . LEU A 1 277 ? 2.902 0.047 -0.688 1.00 83.62 277 LEU A O 1
ATOM 2262 N N . GLN A 1 278 ? 1.069 -0.961 0.122 1.00 74.69 278 GLN A N 1
ATOM 2263 C CA . GLN A 1 278 ? 0.883 -1.890 -0.976 1.00 74.69 278 GLN A CA 1
ATOM 2264 C C . GLN A 1 278 ? -0.271 -1.523 -1.926 1.00 74.69 278 GLN A C 1
ATOM 2266 O O . GLN A 1 278 ? -0.549 -2.298 -2.851 1.00 74.69 278 GLN A O 1
ATOM 2271 N N . PHE A 1 279 ? -0.984 -0.414 -1.679 1.00 73.81 279 PHE A N 1
ATOM 2272 C CA . PHE A 1 279 ? -2.030 0.097 -2.575 1.00 73.81 279 PHE A CA 1
ATOM 2273 C C . PHE A 1 279 ? -2.014 1.610 -2.676 1.00 73.81 279 PHE A C 1
ATOM 2275 O O . PHE A 1 279 ? -1.828 2.306 -1.687 1.00 73.81 279 PHE A O 1
ATOM 2282 N N . GLU A 1 280 ? -2.331 2.122 -3.858 1.00 69.12 280 GLU A N 1
ATOM 2283 C CA . GLU A 1 280 ? -2.353 3.558 -4.154 1.00 69.12 280 GLU A CA 1
ATOM 2284 C C . GLU A 1 280 ? -3.733 4.226 -4.090 1.00 69.12 280 GLU A C 1
ATOM 2286 O O . GLU A 1 280 ? -3.837 5.444 -4.245 1.00 69.12 280 GLU A O 1
ATOM 2291 N N . SER A 1 281 ? -4.813 3.454 -3.949 1.00 65.56 281 SER A N 1
ATOM 2292 C CA . SER A 1 281 ? -6.150 3.990 -4.206 1.00 65.56 281 SER A CA 1
ATOM 2293 C C . SER A 1 281 ? -6.761 4.643 -2.968 1.00 65.56 281 SER A C 1
ATOM 2295 O O . SER A 1 281 ? -7.228 3.970 -2.048 1.00 65.56 281 SER A O 1
ATOM 2297 N N . LEU A 1 282 ? -6.830 5.978 -2.999 1.00 56.06 282 LEU A N 1
ATOM 2298 C CA . LEU A 1 282 ? -7.625 6.805 -2.081 1.00 56.06 282 LEU A CA 1
ATOM 2299 C C . LEU A 1 282 ? -9.116 6.432 -2.084 1.00 56.06 282 LEU A C 1
ATOM 2301 O O . LEU A 1 282 ? -9.825 6.747 -1.132 1.00 56.06 282 LEU A O 1
ATOM 2305 N N . SER A 1 283 ? -9.599 5.766 -3.137 1.00 50.19 283 SER A N 1
ATOM 2306 C CA . SER A 1 283 ? -10.984 5.304 -3.247 1.00 50.19 283 SER A CA 1
ATOM 2307 C C . SER A 1 283 ? -11.281 4.105 -2.346 1.00 50.19 283 SER A C 1
ATOM 2309 O O . SER A 1 283 ? -12.449 3.766 -2.161 1.00 50.19 283 SER A O 1
ATOM 2311 N N . PHE A 1 284 ? -10.263 3.467 -1.754 1.00 68.88 284 PHE A N 1
ATOM 2312 C CA . PHE A 1 284 ? -10.514 2.467 -0.725 1.00 68.88 284 PHE A CA 1
ATOM 2313 C C . PHE A 1 284 ? -11.076 3.117 0.535 1.00 68.88 284 PHE A C 1
ATOM 2315 O O . PHE A 1 284 ? -10.512 4.056 1.095 1.00 68.88 284 PHE A O 1
ATOM 2322 N N . TYR A 1 285 ? -12.166 2.539 1.028 1.00 81.00 285 TYR A N 1
ATOM 2323 C CA . TYR A 1 285 ? -12.893 3.027 2.195 1.00 81.00 285 TYR A CA 1
ATOM 2324 C C . TYR A 1 285 ? -12.095 2.959 3.503 1.00 81.00 285 TYR A C 1
ATOM 2326 O O . TYR A 1 285 ? -12.539 3.516 4.495 1.00 81.00 285 TYR A O 1
ATOM 2334 N N . ALA A 1 286 ? -10.935 2.298 3.541 1.00 89.12 286 ALA A N 1
ATOM 2335 C CA . ALA A 1 286 ? -10.228 1.987 4.780 1.00 89.12 286 ALA A CA 1
ATOM 2336 C C . ALA A 1 286 ? -9.701 3.240 5.517 1.00 89.12 286 ALA A C 1
ATOM 2338 O O . ALA A 1 286 ? -9.950 3.384 6.714 1.00 89.12 286 ALA A O 1
ATOM 2339 N N . ILE A 1 287 ? -9.043 4.181 4.818 1.00 90.62 287 ILE A N 1
ATOM 2340 C CA . ILE A 1 287 ? -8.621 5.470 5.413 1.00 90.62 287 ILE A CA 1
ATOM 2341 C C . ILE A 1 287 ? -9.828 6.314 5.826 1.00 90.62 287 ILE A C 1
ATOM 2343 O O . ILE A 1 287 ? -9.836 6.887 6.913 1.00 90.62 287 ILE A O 1
ATOM 2347 N N . TRP A 1 288 ? -10.862 6.377 4.989 1.00 90.81 288 TRP A N 1
ATOM 2348 C CA . TRP A 1 288 ? -12.054 7.175 5.279 1.00 90.81 288 TRP A CA 1
ATOM 2349 C C . TRP A 1 288 ? -12.828 6.627 6.477 1.00 90.81 288 TRP A C 1
ATOM 2351 O O . TRP A 1 288 ? -13.233 7.390 7.352 1.00 90.81 288 TRP A O 1
ATOM 2361 N N . LEU A 1 289 ? -12.957 5.302 6.566 1.00 92.62 289 LEU A N 1
ATOM 2362 C CA . LEU A 1 289 ? -13.537 4.607 7.708 1.00 92.62 289 LEU A CA 1
ATOM 2363 C C . LEU A 1 289 ? -12.719 4.871 8.973 1.00 92.62 289 LEU A C 1
ATOM 2365 O O . LEU A 1 289 ? -13.307 5.149 10.016 1.00 92.62 289 LEU A O 1
ATOM 2369 N N . PHE A 1 290 ? -11.385 4.852 8.882 1.00 93.69 290 PHE A N 1
ATOM 2370 C CA . PHE A 1 290 ? -10.514 5.216 9.997 1.00 93.69 290 PHE A CA 1
ATOM 2371 C C . PHE A 1 290 ? -10.783 6.651 10.468 1.00 93.69 290 PHE A C 1
ATOM 2373 O O . PHE A 1 290 ? -11.066 6.854 11.649 1.00 93.69 290 PHE A O 1
ATOM 2380 N N . ILE A 1 291 ? -10.759 7.630 9.557 1.00 94.44 291 ILE A N 1
ATOM 2381 C CA . ILE A 1 291 ? -11.002 9.047 9.874 1.00 94.44 291 ILE A CA 1
ATOM 2382 C C . ILE A 1 291 ? -12.376 9.220 10.531 1.00 94.44 291 ILE A C 1
ATOM 2384 O O . ILE A 1 291 ? -12.462 9.773 11.628 1.00 94.44 291 ILE A O 1
ATOM 2388 N N . ALA A 1 292 ? -13.436 8.696 9.908 1.00 94.31 292 ALA A N 1
ATOM 2389 C CA . ALA A 1 292 ? -14.798 8.781 10.429 1.00 94.31 292 ALA A CA 1
ATOM 2390 C C . ALA A 1 292 ? -14.906 8.160 11.829 1.00 94.3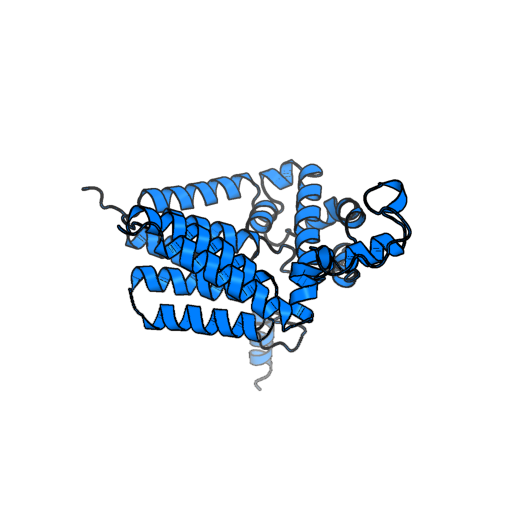1 292 ALA A C 1
ATOM 2392 O O . ALA A 1 292 ? -15.454 8.764 12.749 1.00 94.31 292 ALA A O 1
ATOM 2393 N N . THR A 1 293 ? -14.303 6.986 12.018 1.00 93.56 293 THR A N 1
ATOM 2394 C CA . THR A 1 293 ? -14.289 6.284 13.303 1.00 93.56 293 THR A CA 1
ATOM 2395 C C . THR A 1 293 ? -13.576 7.096 14.388 1.00 93.56 293 THR A C 1
ATOM 2397 O O . THR A 1 293 ? -14.085 7.210 15.506 1.00 93.56 293 THR A O 1
ATOM 2400 N N . MET A 1 294 ? -12.412 7.681 14.089 1.00 95.38 294 MET A N 1
ATOM 2401 C CA . MET A 1 294 ? -11.669 8.496 15.059 1.00 95.38 294 MET A CA 1
ATOM 2402 C C . MET A 1 294 ? -12.418 9.783 15.422 1.00 95.38 294 MET A C 1
ATOM 2404 O O . MET A 1 294 ? -12.412 10.175 16.587 1.00 95.38 294 MET A O 1
ATOM 2408 N N . LEU A 1 295 ? -13.099 10.408 14.455 1.00 93.44 295 LEU A N 1
ATOM 2409 C CA . LEU A 1 295 ? -13.906 11.610 14.682 1.00 93.44 295 LEU A CA 1
ATOM 2410 C C . LEU A 1 295 ? -15.134 11.332 15.557 1.00 93.44 295 LEU A C 1
ATOM 2412 O O . LEU A 1 295 ? -15.378 12.073 16.506 1.00 93.44 295 LEU A O 1
ATOM 2416 N N . VAL A 1 296 ? -15.867 10.245 15.295 1.00 92.50 296 VAL A N 1
ATOM 2417 C CA . VAL A 1 296 ? -17.040 9.848 16.101 1.00 92.50 296 VAL A CA 1
ATOM 2418 C C . VAL A 1 296 ? -16.643 9.477 17.532 1.00 92.50 296 VAL A C 1
ATOM 2420 O O . VAL A 1 296 ? -17.401 9.691 18.472 1.00 92.50 296 VAL A O 1
ATOM 2423 N N . THR A 1 297 ? -15.435 8.946 17.721 1.00 90.00 297 THR A N 1
ATOM 2424 C CA . THR A 1 297 ? -14.932 8.504 19.032 1.00 90.00 297 THR A CA 1
ATOM 2425 C C . THR A 1 297 ? -13.992 9.505 19.702 1.00 90.00 297 THR A C 1
ATOM 2427 O O . THR A 1 297 ? -13.237 9.136 20.609 1.00 90.00 297 THR A O 1
ATOM 2430 N N . LYS A 1 298 ? -14.017 10.768 19.264 1.00 88.94 298 LYS A N 1
ATOM 2431 C CA . LYS A 1 298 ? -13.189 11.843 19.813 1.00 88.94 298 LYS A CA 1
ATOM 2432 C C . LYS A 1 298 ? -13.484 12.047 21.307 1.00 88.94 298 LYS A C 1
ATOM 2434 O O . LYS A 1 298 ? -14.633 11.998 21.744 1.00 88.94 298 LYS A O 1
ATOM 2439 N N . LYS A 1 299 ? -12.436 12.270 22.100 1.00 82.00 299 LYS A N 1
ATOM 2440 C CA . LYS A 1 299 ? -12.541 12.700 23.500 1.00 82.00 299 LYS A CA 1
ATOM 2441 C C . LYS A 1 299 ? -13.263 14.049 23.557 1.00 82.00 299 LYS A C 1
ATOM 2443 O O . LYS A 1 299 ? -12.946 14.943 22.773 1.00 82.00 299 LYS A O 1
ATOM 2448 N N . GLY A 1 300 ? -14.252 14.180 24.439 1.00 76.88 300 GLY A N 1
ATOM 2449 C CA . GLY A 1 300 ? -14.881 15.474 24.709 1.00 76.88 300 GLY A CA 1
ATOM 2450 C C . GLY A 1 300 ? -13.906 16.411 25.425 1.00 76.88 300 GLY A C 1
ATOM 2451 O O . GLY A 1 300 ? -12.962 15.940 26.046 1.00 76.88 300 GLY A O 1
ATOM 2452 N N . ASN A 1 301 ? -14.152 17.722 25.376 1.00 59.31 301 ASN A N 1
ATOM 2453 C CA . ASN A 1 301 ? -13.332 18.730 26.070 1.00 59.31 301 ASN A CA 1
ATOM 2454 C C . ASN A 1 301 ? -13.381 18.634 27.614 1.00 59.31 301 ASN A C 1
ATOM 2456 O O . ASN A 1 301 ? -12.687 19.397 28.275 1.00 59.31 301 ASN A O 1
ATOM 2460 N N . ASN A 1 302 ? -14.190 17.726 28.175 1.00 52.50 302 ASN A N 1
ATOM 2461 C CA . ASN A 1 302 ? -14.410 17.568 29.616 1.00 52.50 302 ASN A CA 1
ATOM 2462 C C . ASN A 1 302 ? -13.807 16.265 30.195 1.00 52.50 302 ASN A C 1
ATOM 2464 O O . ASN A 1 302 ? -14.130 15.923 31.330 1.00 52.50 302 ASN A O 1
ATOM 2468 N N . ASP A 1 303 ? -12.964 15.553 29.434 1.00 48.34 303 ASP A N 1
ATOM 2469 C CA . ASP A 1 303 ? -12.119 14.438 29.913 1.00 48.34 303 ASP A CA 1
ATOM 2470 C C . ASP A 1 303 ? -10.639 14.853 29.907 1.00 48.34 303 ASP A C 1
ATOM 2472 O O . ASP A 1 303 ? -9.878 14.349 30.763 1.00 48.34 303 ASP A O 1
#

Sequence (303 aa):
HLTSVTDLFNLVFKRNYLAKNRVQFFFTEPSFIGMHLFGILLPLFWLTRRKDLLFLIVLYAYSAILFGAGVRIILDISIILIILAALYLPKVKEKLFLPLTFVAFLIFLTTISAVNGRFHKIFFGFLGANPETTIDCALEENQNTEECLLLARQSGVNSDGSFASRVFRVKASLFGYTKSPLGSLTGFGLGNSIYPVRLGHAQAKKDYKSTYLKEVNDLENPNYHDDSVSYCLYIRIISEFGIIALFLFIFYLIYLAKNSRLAFRYHYLFIIFYLYLQFESLSFYAIWLFIATMLVTKKGNND

Secondary structure (DSSP, 8-state):
--HHHHHHHHHHS-----SS-----SS-SGGGHHIIIIIIIHHHHHHH--HHHHHHHHHHHHHHHHTT--HHHHHHHHHHHHHHHHHHTTT-S-TTHHHHHHHHHHHHHHHHHHH-HHHHHHHHTTTS-----SS-TTSGGGTTSHHHHHHHHHSGGGGSHHHHHHHHHHHHHHHHHHH-HHHHHH-S-TT-THHHHHHHHHHHHHT--SS-HHHHHHTT-TT---S---SSHHHHHHHHHHHHHHHHHHHHHHHHHHHB--TTHHHHHHHHHHHHHS---TTSHHHHHHHHHHHHTBPPTT-